Protein AF-A0A3S2URI1-F1 (afdb_monomer_lite)

Organism: NCBI:txid1908524

Structure (mmCIF, N/CA/C/O backbone):
data_AF-A0A3S2URI1-F1
#
_entry.id   AF-A0A3S2URI1-F1
#
loop_
_atom_site.group_PDB
_atom_site.id
_atom_site.type_symbol
_atom_site.label_atom_id
_atom_site.label_alt_id
_atom_site.label_comp_id
_atom_site.label_asym_id
_atom_site.label_entity_id
_atom_site.label_seq_id
_atom_site.pdbx_PDB_ins_code
_atom_site.Cartn_x
_atom_site.Cartn_y
_atom_site.Cartn_z
_atom_site.occupancy
_atom_site.B_iso_or_equiv
_atom_site.auth_seq_id
_atom_site.auth_comp_id
_atom_site.auth_asym_id
_atom_site.auth_atom_id
_atom_site.pdbx_PDB_model_num
ATOM 1 N N . MET A 1 1 ? 4.191 -12.132 -17.800 1.00 67.75 1 MET A N 1
ATOM 2 C CA . MET A 1 1 ? 3.540 -12.769 -16.642 1.00 67.75 1 MET A CA 1
ATOM 3 C C . MET A 1 1 ? 3.783 -11.875 -15.443 1.00 67.75 1 MET A C 1
ATOM 5 O O . MET A 1 1 ? 4.920 -11.447 -15.261 1.00 67.75 1 MET A O 1
ATOM 9 N N . MET A 1 2 ? 2.726 -11.531 -14.708 1.00 84.38 2 MET A N 1
ATOM 10 C CA . MET A 1 2 ? 2.843 -10.791 -13.452 1.00 84.38 2 MET A CA 1
ATOM 11 C C . MET A 1 2 ? 3.553 -11.659 -12.411 1.00 84.38 2 MET A C 1
ATOM 13 O O . MET A 1 2 ? 3.309 -12.862 -12.339 1.00 84.38 2 MET A O 1
ATOM 17 N N . GLN A 1 3 ? 4.441 -11.057 -11.630 1.00 86.31 3 GLN A N 1
ATOM 18 C CA . GLN A 1 3 ? 5.181 -11.720 -10.565 1.00 86.31 3 GLN A CA 1
ATOM 19 C C . GLN A 1 3 ? 4.725 -11.231 -9.193 1.00 86.31 3 GLN A C 1
ATOM 21 O O . GLN A 1 3 ? 4.246 -10.104 -9.039 1.00 86.31 3 GLN A O 1
ATOM 26 N N . ARG A 1 4 ? 4.958 -12.082 -8.194 1.00 87.25 4 ARG A N 1
ATOM 27 C CA . ARG A 1 4 ? 4.953 -11.708 -6.783 1.00 87.25 4 ARG A CA 1
ATOM 28 C C . ARG A 1 4 ? 6.133 -12.339 -6.070 1.00 87.25 4 ARG A C 1
ATOM 30 O O . ARG A 1 4 ? 6.448 -13.501 -6.315 1.00 87.25 4 ARG A O 1
ATOM 37 N N . GLU A 1 5 ? 6.718 -11.598 -5.147 1.00 89.94 5 GLU A N 1
ATOM 38 C CA . GLU A 1 5 ? 7.773 -12.083 -4.267 1.00 89.94 5 GLU A CA 1
ATOM 39 C C . GLU A 1 5 ? 7.554 -11.513 -2.862 1.00 89.94 5 GLU A C 1
ATOM 41 O O . GLU A 1 5 ? 7.503 -10.296 -2.674 1.00 89.94 5 GLU A O 1
ATOM 46 N N . TRP A 1 6 ? 7.406 -12.388 -1.864 1.00 86.69 6 TRP A N 1
ATOM 47 C CA . TRP A 1 6 ? 7.379 -11.975 -0.460 1.00 86.69 6 TRP A CA 1
ATOM 48 C C . TRP A 1 6 ? 8.803 -11.714 0.005 1.00 86.69 6 TRP A C 1
ATOM 50 O O . TRP A 1 6 ? 9.572 -12.643 0.229 1.00 86.69 6 TRP A O 1
ATOM 60 N N . VAL A 1 7 ? 9.140 -10.438 0.156 1.00 80.50 7 VAL A N 1
ATOM 61 C CA . VAL A 1 7 ? 10.493 -9.997 0.514 1.00 80.50 7 VAL A CA 1
ATOM 62 C C . VAL A 1 7 ? 10.712 -10.125 2.022 1.00 80.50 7 VAL A C 1
ATOM 64 O O . VAL A 1 7 ? 11.817 -10.406 2.476 1.00 80.50 7 VAL A O 1
ATOM 67 N N . LYS A 1 8 ? 9.649 -9.952 2.820 1.00 82.38 8 LYS A N 1
ATOM 68 C CA . LYS A 1 8 ? 9.679 -10.172 4.271 1.00 82.38 8 LYS A CA 1
ATOM 69 C C . LYS A 1 8 ? 8.311 -10.563 4.810 1.00 82.38 8 LYS A C 1
ATOM 71 O O . LYS A 1 8 ? 7.325 -9.912 4.475 1.00 82.38 8 LYS A O 1
ATOM 76 N N . LEU A 1 9 ? 8.295 -11.536 5.728 1.00 75.25 9 LEU A N 1
ATOM 77 C CA . LEU A 1 9 ? 7.134 -11.955 6.519 1.00 75.25 9 LEU A CA 1
ATOM 78 C C . LEU A 1 9 ? 7.459 -11.873 8.020 1.00 75.25 9 LEU A C 1
ATOM 80 O O . LEU A 1 9 ? 8.304 -12.619 8.516 1.00 75.25 9 LEU A O 1
ATOM 84 N N . ASN A 1 10 ? 6.800 -10.985 8.768 1.00 73.94 10 ASN A N 1
ATOM 85 C CA . ASN A 1 10 ? 6.907 -10.963 10.229 1.00 73.94 10 ASN A CA 1
ATOM 86 C C . ASN A 1 10 ? 5.768 -11.778 10.857 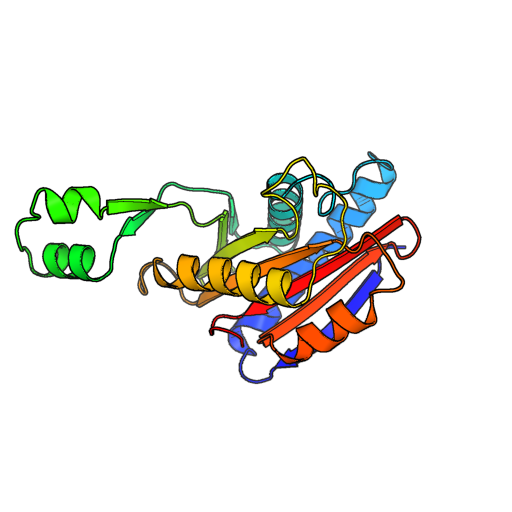1.00 73.94 10 ASN A C 1
ATOM 88 O O . ASN A 1 10 ? 4.604 -11.401 10.748 1.00 73.94 10 ASN A O 1
ATOM 92 N N . LYS A 1 11 ? 6.101 -12.851 11.588 1.00 62.50 11 LYS A N 1
ATOM 93 C CA . LYS A 1 11 ? 5.118 -13.724 12.264 1.00 62.50 11 LYS A CA 1
ATOM 94 C C . LYS A 1 11 ? 4.243 -12.985 13.290 1.00 62.50 11 LYS A C 1
ATOM 96 O O . LYS A 1 11 ? 3.126 -13.419 13.562 1.00 62.50 11 LYS A O 1
ATOM 101 N N . ASN A 1 12 ? 4.697 -11.842 13.806 1.00 67.62 12 ASN A N 1
ATOM 102 C CA . ASN A 1 12 ? 3.912 -10.987 14.704 1.00 67.62 12 ASN A CA 1
ATOM 103 C C . ASN A 1 12 ? 2.880 -10.114 13.962 1.00 67.62 12 ASN A C 1
ATOM 105 O O . ASN A 1 12 ? 2.084 -9.432 14.599 1.00 67.62 12 ASN A O 1
ATOM 109 N N . PHE A 1 13 ? 2.871 -10.147 12.626 1.00 80.50 13 PHE A N 1
ATOM 110 C CA . PHE A 1 13 ? 1.860 -9.535 11.756 1.00 80.50 13 PHE A CA 1
ATOM 111 C C . PHE A 1 13 ? 0.822 -10.564 11.255 1.00 80.50 13 PHE A C 1
ATOM 113 O O . PHE A 1 13 ? 0.030 -10.281 10.356 1.00 80.50 13 PHE A O 1
ATOM 120 N N . SER A 1 14 ? 0.816 -11.765 11.848 1.00 77.00 14 SER A N 1
ATOM 121 C CA . SER A 1 14 ? 0.088 -12.958 11.385 1.00 77.00 14 SER A CA 1
ATOM 122 C C . SER A 1 14 ? -1.428 -12.815 11.300 1.00 77.00 14 SER A C 1
ATOM 124 O O . SER A 1 14 ? -2.053 -13.514 10.512 1.00 77.00 14 SER A O 1
ATOM 126 N N . VAL A 1 15 ? -2.041 -11.920 12.077 1.00 81.44 15 VAL A N 1
ATOM 127 C CA . VAL A 1 15 ? -3.500 -11.722 12.047 1.00 81.44 15 VAL A CA 1
ATOM 128 C C . VAL A 1 15 ? -3.938 -10.955 10.794 1.00 81.44 15 VAL A C 1
ATOM 130 O O . VAL A 1 15 ? -5.006 -11.230 10.247 1.00 81.44 15 VAL A O 1
ATOM 133 N N . VAL A 1 16 ? -3.102 -10.024 10.324 1.00 85.00 16 VAL A N 1
ATOM 134 C CA . VAL A 1 16 ? -3.387 -9.144 9.177 1.00 85.00 16 VAL A CA 1
ATOM 135 C C . VAL A 1 16 ? -2.798 -9.696 7.881 1.00 85.00 16 VAL A C 1
ATOM 137 O O . VAL A 1 16 ? -3.369 -9.509 6.808 1.00 85.00 16 VAL A O 1
ATOM 140 N N . GLN A 1 17 ? -1.674 -10.408 7.972 1.00 88.38 17 GLN A N 1
ATOM 141 C CA . GLN A 1 17 ? -0.961 -10.953 6.821 1.00 88.38 17 GLN A CA 1
ATOM 142 C C . GLN A 1 17 ? -1.865 -11.754 5.855 1.00 88.38 17 GLN A C 1
ATOM 144 O O . GLN A 1 17 ? -1.809 -11.453 4.664 1.00 88.38 17 GLN A O 1
ATOM 149 N N . PRO A 1 18 ? -2.757 -12.669 6.296 1.00 89.25 18 PRO A N 1
ATOM 150 C CA . PRO A 1 18 ? -3.643 -13.395 5.384 1.00 89.25 18 PRO A CA 1
ATOM 151 C C . PRO A 1 18 ? -4.591 -12.484 4.595 1.00 89.25 18 PRO A C 1
ATOM 153 O O . PRO A 1 18 ? -4.923 -12.779 3.448 1.00 89.25 18 PRO A O 1
ATOM 156 N N . ALA A 1 19 ? -5.037 -11.374 5.193 1.00 89.56 19 ALA A N 1
ATOM 157 C CA . ALA A 1 19 ? -5.901 -10.421 4.508 1.00 89.56 19 ALA A CA 1
ATOM 158 C C . ALA A 1 19 ? -5.132 -9.668 3.413 1.00 89.56 19 ALA A C 1
ATOM 160 O O . ALA A 1 19 ? -5.604 -9.571 2.280 1.00 89.56 19 ALA A O 1
ATOM 161 N N . ILE A 1 20 ? -3.908 -9.223 3.722 1.00 91.88 20 ILE A N 1
ATOM 162 C CA . ILE A 1 20 ? -3.021 -8.580 2.744 1.00 91.88 20 ILE A CA 1
ATOM 163 C C . ILE A 1 20 ? -2.650 -9.558 1.624 1.00 91.88 20 ILE A C 1
ATOM 165 O O . ILE A 1 20 ? -2.701 -9.188 0.456 1.00 91.88 20 ILE A O 1
ATOM 169 N N . GLU A 1 21 ? -2.333 -10.813 1.945 1.00 92.06 21 GLU A N 1
ATOM 170 C CA . GLU A 1 21 ? -2.028 -11.857 0.959 1.00 92.06 21 GLU A CA 1
ATOM 171 C C . GLU A 1 21 ? -3.164 -12.057 -0.049 1.00 92.06 21 GLU A C 1
ATOM 173 O O . GLU A 1 21 ? -2.915 -12.090 -1.257 1.00 92.06 21 GLU A O 1
ATOM 178 N N . LYS A 1 22 ? -4.409 -12.151 0.434 1.00 92.62 22 LYS A N 1
ATOM 179 C CA . LYS A 1 22 ? -5.600 -12.280 -0.415 1.00 92.62 22 LYS A CA 1
ATOM 180 C C . LYS A 1 22 ? -5.816 -11.044 -1.289 1.00 92.62 22 LYS A C 1
ATOM 182 O O . LYS A 1 22 ? -6.026 -11.190 -2.491 1.00 92.62 22 LYS A O 1
ATOM 187 N N . MET A 1 23 ? -5.719 -9.843 -0.713 1.00 93.69 23 MET A N 1
ATOM 188 C CA . MET A 1 23 ? -5.827 -8.587 -1.464 1.00 93.69 23 MET A CA 1
ATOM 189 C C . MET A 1 23 ? -4.765 -8.504 -2.567 1.00 93.69 23 MET A C 1
ATOM 191 O O . MET A 1 23 ? -5.084 -8.187 -3.711 1.00 93.69 23 MET A O 1
ATOM 195 N N . VAL A 1 24 ? -3.507 -8.820 -2.249 1.00 93.94 24 VAL A N 1
ATOM 196 C CA . VAL A 1 24 ? -2.390 -8.796 -3.204 1.00 93.94 24 VAL A CA 1
ATOM 197 C C . VAL A 1 24 ? -2.599 -9.815 -4.323 1.00 93.94 24 VAL A C 1
ATOM 199 O O . VAL A 1 24 ? -2.351 -9.499 -5.482 1.00 93.94 24 VAL A O 1
ATOM 202 N N . LEU A 1 25 ? -3.096 -11.013 -4.008 1.00 93.56 25 LEU A N 1
ATOM 203 C CA . LEU A 1 25 ? -3.451 -12.015 -5.014 1.00 93.56 25 LEU A CA 1
ATOM 204 C C . LEU A 1 25 ? -4.507 -11.501 -5.994 1.00 93.56 25 LEU A C 1
ATOM 206 O O . LEU A 1 25 ? -4.264 -11.520 -7.198 1.00 93.56 25 LEU A O 1
ATOM 210 N N . GLY A 1 26 ? -5.621 -10.966 -5.488 1.00 94.62 26 GLY A N 1
ATOM 211 C CA . GLY A 1 26 ? -6.638 -10.362 -6.349 1.00 94.62 26 GLY A CA 1
ATOM 212 C C . GLY A 1 26 ? -6.086 -9.179 -7.152 1.00 94.62 26 GLY A C 1
ATOM 213 O O . GLY A 1 26 ? -6.418 -9.008 -8.319 1.00 94.62 26 GLY A O 1
ATOM 214 N N . THR A 1 27 ? -5.177 -8.394 -6.569 1.00 94.88 27 THR A N 1
ATOM 215 C CA . THR A 1 27 ? -4.517 -7.265 -7.249 1.00 94.88 27 THR A CA 1
ATOM 216 C C . THR A 1 27 ? -3.680 -7.735 -8.443 1.00 94.88 27 THR A C 1
ATOM 218 O O . THR A 1 27 ? -3.669 -7.078 -9.479 1.00 94.88 27 THR A O 1
ATOM 221 N N . LEU A 1 28 ? -2.996 -8.880 -8.340 1.00 93.00 28 LEU A N 1
ATOM 222 C CA . LEU A 1 28 ? -2.201 -9.441 -9.441 1.00 93.00 28 LEU A CA 1
ATOM 223 C C . LEU A 1 28 ? -3.066 -9.917 -10.610 1.00 93.00 28 LEU A C 1
ATOM 225 O O . LEU A 1 28 ? -2.650 -9.768 -11.760 1.00 93.00 28 LEU A O 1
ATOM 229 N N . GLU A 1 29 ? -4.247 -10.468 -10.325 1.00 92.75 29 GLU A N 1
ATOM 230 C CA . GLU A 1 29 ? -5.237 -10.820 -11.351 1.00 92.75 29 GLU A CA 1
ATOM 231 C C . GLU A 1 29 ? -5.693 -9.559 -12.092 1.00 92.75 29 GLU A C 1
ATOM 233 O O . GLU A 1 29 ? -5.551 -9.483 -13.311 1.00 92.75 29 GLU A O 1
ATOM 238 N N . ILE A 1 30 ? -6.088 -8.514 -11.351 1.00 93.44 30 ILE A N 1
ATOM 239 C CA . ILE A 1 30 ? -6.470 -7.217 -11.931 1.00 93.44 30 ILE A CA 1
ATOM 240 C C . ILE A 1 30 ? -5.333 -6.617 -12.765 1.00 93.44 30 ILE A C 1
ATOM 242 O O . ILE A 1 30 ? -5.561 -6.161 -13.880 1.00 93.44 30 ILE A O 1
ATOM 246 N N . CYS A 1 31 ? -4.091 -6.632 -12.277 1.00 91.44 31 CYS A N 1
ATOM 247 C CA . CYS A 1 31 ? -2.950 -6.152 -13.058 1.00 91.44 31 CYS A CA 1
ATOM 248 C C . CYS A 1 31 ? -2.705 -6.976 -14.330 1.00 91.44 31 CYS A C 1
ATOM 250 O O . CYS A 1 31 ? -2.256 -6.419 -15.328 1.00 91.44 31 CYS A O 1
ATOM 252 N N . SER A 1 32 ? -2.970 -8.285 -14.300 1.00 89.81 32 SER A N 1
ATOM 253 C CA . SER A 1 32 ? -2.821 -9.141 -15.481 1.00 89.81 32 SER A CA 1
ATOM 254 C C . SER A 1 32 ? -3.865 -8.785 -16.539 1.00 89.81 32 SER A C 1
ATOM 256 O O . SER A 1 32 ? -3.504 -8.597 -17.694 1.00 89.81 32 SER A O 1
ATOM 258 N N . GLU A 1 33 ? -5.118 -8.583 -16.130 1.00 91.44 33 GLU A N 1
ATOM 259 C CA . GLU A 1 33 ? -6.204 -8.129 -17.009 1.00 91.44 33 GLU A CA 1
ATOM 260 C C . GLU A 1 33 ? -5.933 -6.728 -17.575 1.00 91.44 33 GLU A C 1
ATOM 262 O O . GLU A 1 33 ? -6.060 -6.498 -18.777 1.00 91.44 33 GLU A O 1
ATOM 267 N N . LEU A 1 34 ? -5.483 -5.792 -16.731 1.00 89.50 34 LEU A N 1
ATOM 268 C CA . LEU A 1 34 ? -5.110 -4.442 -17.160 1.00 89.50 34 LEU A CA 1
ATOM 269 C C . LEU A 1 34 ? -3.967 -4.451 -18.179 1.00 89.50 34 LEU A C 1
ATOM 271 O O . LEU A 1 34 ? -3.981 -3.642 -19.100 1.00 89.50 34 LEU A O 1
ATOM 275 N N . ALA A 1 35 ? -3.002 -5.366 -18.055 1.00 87.38 35 ALA A N 1
ATOM 276 C CA . ALA A 1 35 ? -1.913 -5.484 -19.022 1.00 87.38 35 ALA A CA 1
ATOM 277 C C . ALA A 1 35 ? -2.396 -5.917 -20.420 1.00 87.38 35 ALA A C 1
ATOM 279 O O . ALA A 1 35 ? -1.723 -5.615 -21.405 1.00 87.38 35 ALA A O 1
ATOM 280 N N . GLU A 1 36 ? -3.542 -6.598 -20.516 1.00 87.81 36 GLU A N 1
ATOM 281 C CA . GLU A 1 36 ? -4.154 -6.998 -21.788 1.00 87.81 36 GLU A CA 1
ATOM 282 C C . GLU A 1 36 ? -4.972 -5.860 -22.411 1.00 87.81 36 GLU A C 1
ATOM 284 O O . GLU A 1 36 ? -4.855 -5.603 -23.609 1.00 87.81 36 GLU A O 1
ATOM 289 N N . VAL A 1 37 ? -5.774 -5.152 -21.606 1.00 91.12 37 VAL A N 1
ATOM 290 C CA . VAL A 1 37 ? -6.708 -4.125 -22.113 1.00 91.12 37 VAL A CA 1
ATOM 291 C C . VAL A 1 37 ? -6.117 -2.713 -22.167 1.00 91.12 37 VAL A C 1
ATOM 293 O O . VAL A 1 37 ? -6.582 -1.876 -22.937 1.00 91.12 37 VAL A O 1
ATOM 296 N N . ALA A 1 38 ? -5.095 -2.434 -21.358 1.00 88.81 38 ALA A N 1
ATOM 297 C CA . ALA A 1 38 ? -4.438 -1.136 -21.230 1.00 88.81 38 ALA A CA 1
ATOM 298 C C . ALA A 1 38 ? -2.912 -1.315 -21.054 1.00 88.81 38 ALA A C 1
ATOM 300 O O . ALA A 1 38 ? -2.356 -0.973 -20.009 1.00 88.81 38 ALA A O 1
ATOM 301 N N . PRO A 1 39 ? -2.190 -1.815 -22.075 1.00 84.12 39 PRO A N 1
ATOM 302 C CA . PRO A 1 39 ? -0.792 -2.256 -21.954 1.00 84.12 39 PRO A CA 1
ATOM 303 C C . PRO A 1 39 ? 0.208 -1.150 -21.573 1.00 84.12 39 PRO A C 1
ATOM 305 O O . PRO A 1 39 ? 1.330 -1.438 -21.155 1.00 84.12 39 PRO A O 1
ATOM 308 N N . THR A 1 40 ? -0.167 0.122 -21.727 1.00 86.56 40 THR A N 1
ATOM 309 C CA . THR A 1 40 ? 0.655 1.276 -21.335 1.00 86.56 40 THR A CA 1
ATOM 310 C C . THR A 1 40 ? 0.362 1.780 -19.925 1.00 86.56 40 THR A C 1
ATOM 312 O O . THR A 1 40 ? 1.142 2.578 -19.411 1.00 86.56 40 THR A O 1
ATOM 315 N N . PHE A 1 41 ? -0.742 1.352 -19.310 1.00 86.81 41 PHE A N 1
ATOM 316 C CA . PHE A 1 41 ? -1.150 1.791 -17.981 1.00 86.81 41 PHE A CA 1
ATOM 317 C C . PHE A 1 41 ? -0.302 1.111 -16.906 1.00 86.81 41 PHE A C 1
ATOM 319 O O . PHE A 1 41 ? -0.106 -0.106 -16.923 1.00 86.81 41 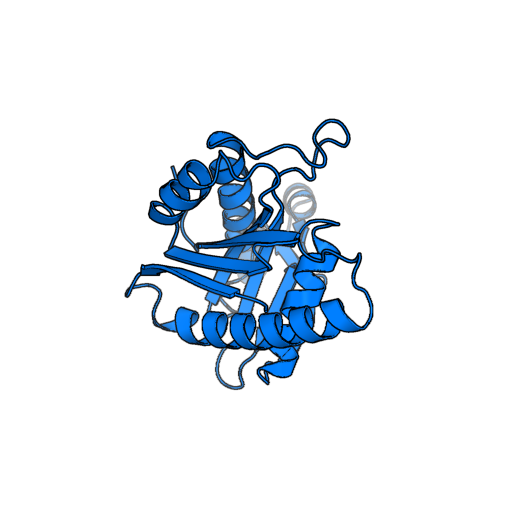PHE A O 1
ATOM 326 N N . ARG A 1 42 ? 0.217 1.897 -15.958 1.00 86.88 42 ARG A N 1
ATOM 327 C CA . ARG A 1 42 ? 1.085 1.400 -14.885 1.00 86.88 42 ARG A CA 1
ATOM 328 C C . ARG A 1 42 ? 0.515 1.880 -13.555 1.00 86.88 42 ARG A C 1
ATOM 330 O O . ARG A 1 42 ? 0.976 2.894 -13.029 1.00 86.88 42 ARG A O 1
ATOM 337 N N . PRO A 1 43 ? -0.452 1.154 -12.968 1.00 88.56 43 PRO A N 1
ATOM 338 C CA . PRO A 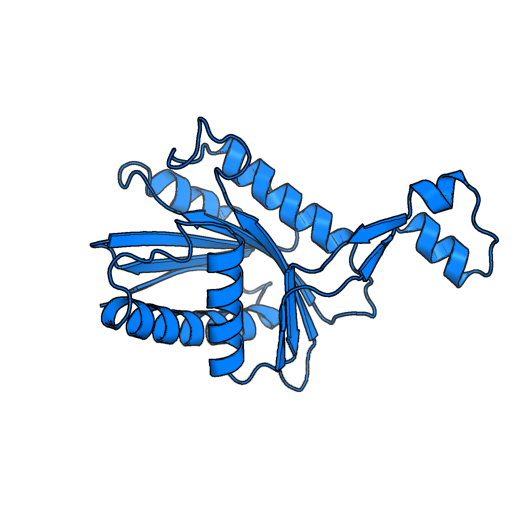1 43 ? -1.300 1.689 -11.904 1.00 88.56 43 PRO A CA 1
ATOM 339 C C . PRO A 1 43 ? -0.509 2.252 -10.723 1.00 88.56 43 PRO A C 1
ATOM 341 O O . PRO A 1 43 ? -0.815 3.326 -10.219 1.00 88.56 43 PRO A O 1
ATOM 344 N N . PHE A 1 44 ? 0.564 1.573 -10.321 1.00 90.69 44 PHE A N 1
ATOM 345 C CA . PHE A 1 44 ? 1.391 2.005 -9.196 1.00 90.69 44 PHE A CA 1
ATOM 346 C C . PHE A 1 44 ? 2.419 3.085 -9.563 1.00 90.69 44 PHE A C 1
ATOM 348 O O . PHE A 1 44 ? 2.843 3.841 -8.691 1.00 90.69 44 PHE A O 1
ATOM 355 N N . HIS A 1 45 ? 2.808 3.207 -10.835 1.00 87.62 45 HIS A N 1
ATOM 356 C CA . HIS A 1 45 ? 3.768 4.216 -11.302 1.00 87.62 45 HIS A CA 1
ATOM 357 C C . HIS A 1 45 ? 3.097 5.531 -11.678 1.00 87.62 45 HIS A C 1
ATOM 359 O O . HIS A 1 45 ? 3.710 6.575 -11.464 1.00 87.62 45 HIS A O 1
ATOM 365 N N . ASP A 1 46 ? 1.847 5.504 -12.136 1.00 85.62 46 ASP A N 1
ATOM 366 C CA . ASP A 1 46 ? 1.169 6.676 -12.693 1.00 85.62 46 ASP A CA 1
ATOM 367 C C . ASP A 1 46 ? 0.785 7.683 -11.594 1.00 85.62 46 ASP A C 1
ATOM 369 O O . ASP A 1 46 ? 1.323 8.786 -11.551 1.00 85.62 46 ASP A O 1
ATOM 373 N N . ASN A 1 47 ? -0.040 7.300 -10.613 1.00 83.88 47 ASN A N 1
ATOM 374 C CA . ASN A 1 47 ? -0.363 8.127 -9.433 1.00 83.88 47 ASN A CA 1
ATOM 375 C C . ASN A 1 47 ? -0.822 7.256 -8.248 1.00 83.88 47 ASN A C 1
ATOM 377 O O . ASN A 1 47 ? -1.061 6.063 -8.427 1.00 83.88 47 ASN A O 1
ATOM 381 N N . GLU A 1 48 ? -0.879 7.818 -7.038 1.00 86.31 48 GLU A N 1
ATOM 382 C CA . GLU A 1 48 ? -1.331 7.091 -5.843 1.00 86.31 48 GLU A CA 1
ATOM 383 C C . GLU A 1 48 ? -2.754 6.541 -6.006 1.00 86.31 48 GLU A C 1
ATOM 385 O O . GLU A 1 48 ? -2.963 5.346 -5.801 1.00 86.31 48 GLU A O 1
ATOM 390 N N . ASN A 1 49 ? -3.696 7.356 -6.493 1.00 86.50 49 ASN A N 1
ATOM 391 C CA . ASN A 1 49 ? -5.099 6.959 -6.662 1.00 86.50 49 ASN A CA 1
ATOM 392 C C . ASN A 1 49 ? -5.271 5.753 -7.593 1.00 86.50 49 ASN A C 1
ATOM 394 O O . ASN A 1 49 ? -6.095 4.880 -7.327 1.00 86.50 49 ASN A O 1
ATOM 398 N N . ALA A 1 50 ? -4.490 5.668 -8.670 1.00 89.38 50 ALA A N 1
ATOM 399 C CA . ALA A 1 50 ? -4.481 4.531 -9.584 1.00 89.38 50 ALA A CA 1
ATOM 400 C C . ALA A 1 50 ? -3.992 3.251 -8.884 1.00 89.38 50 ALA A C 1
ATOM 402 O O . ALA A 1 50 ? -4.594 2.183 -9.042 1.00 89.38 50 ALA A O 1
ATOM 403 N N . GLY A 1 51 ? -2.948 3.361 -8.058 1.00 91.06 51 GLY A N 1
ATOM 404 C CA . GLY A 1 51 ? -2.450 2.261 -7.235 1.00 91.06 51 GLY A CA 1
ATOM 405 C C . GLY A 1 51 ? -3.482 1.801 -6.204 1.00 91.06 51 GLY A C 1
ATOM 406 O O . GLY A 1 51 ? -3.795 0.612 -6.137 1.00 91.06 51 GLY A O 1
ATOM 407 N N . VAL A 1 52 ? -4.066 2.740 -5.455 1.00 91.88 52 VAL A N 1
ATOM 408 C CA . VAL A 1 52 ? -5.104 2.465 -4.448 1.00 91.88 52 VAL A CA 1
ATOM 409 C C . VAL A 1 52 ? -6.352 1.857 -5.090 1.00 91.88 52 VAL A C 1
ATOM 411 O O . VAL A 1 52 ? -6.862 0.857 -4.596 1.00 91.88 52 VAL A O 1
ATOM 414 N N . SER A 1 53 ? -6.802 2.372 -6.237 1.00 92.06 53 SER A N 1
ATOM 415 C CA . SER A 1 53 ? -7.956 1.827 -6.971 1.00 92.06 53 SER A CA 1
ATOM 416 C C . SER A 1 53 ? -7.710 0.399 -7.464 1.00 92.06 53 SER A C 1
ATOM 418 O O . SER A 1 53 ? -8.611 -0.438 -7.449 1.00 92.06 53 SER A O 1
ATOM 420 N N . THR A 1 54 ? -6.476 0.087 -7.863 1.00 93.25 54 THR A N 1
ATOM 421 C CA . THR A 1 54 ? -6.101 -1.271 -8.282 1.00 93.25 54 THR A CA 1
ATOM 422 C C . THR A 1 54 ? -6.086 -2.234 -7.092 1.00 93.25 54 THR A C 1
ATOM 424 O O . THR A 1 54 ? -6.570 -3.360 -7.205 1.00 93.25 54 THR A O 1
ATOM 427 N N . LEU A 1 55 ? -5.603 -1.782 -5.930 1.00 94.06 55 LEU A N 1
ATOM 428 C CA . LEU A 1 55 ? -5.663 -2.543 -4.677 1.00 94.06 55 LEU A CA 1
ATOM 429 C C . LEU A 1 55 ? -7.106 -2.746 -4.195 1.00 94.06 55 LEU A C 1
ATOM 431 O O . LEU A 1 55 ? -7.454 -3.849 -3.779 1.00 94.06 55 LEU A O 1
ATOM 435 N N . LEU A 1 56 ? -7.959 -1.723 -4.308 1.00 94.31 56 LEU A N 1
ATOM 436 C CA . LEU A 1 56 ? -9.396 -1.798 -4.029 1.00 94.31 56 LEU A CA 1
ATOM 437 C C . LEU A 1 56 ? -10.067 -2.877 -4.890 1.00 94.31 56 LEU A C 1
ATOM 439 O O . LEU A 1 56 ? -10.766 -3.742 -4.363 1.00 94.31 56 LEU A O 1
ATOM 443 N N . ALA A 1 57 ? -9.828 -2.858 -6.205 1.00 94.62 57 ALA A N 1
ATOM 444 C CA . ALA A 1 57 ? -10.362 -3.860 -7.125 1.00 94.62 57 ALA A CA 1
ATOM 445 C C . ALA A 1 57 ? -9.857 -5.272 -6.781 1.00 94.62 57 ALA A C 1
ATOM 447 O O . ALA A 1 57 ? -10.636 -6.228 -6.766 1.00 94.62 57 ALA A O 1
ATOM 448 N N . GLY A 1 58 ? -8.574 -5.398 -6.430 1.00 94.69 58 GLY A N 1
ATOM 449 C CA . GLY A 1 58 ? -7.989 -6.650 -5.959 1.00 94.69 58 GLY A CA 1
ATOM 450 C C . GLY A 1 58 ? -8.618 -7.162 -4.661 1.00 94.69 58 GLY A C 1
ATOM 451 O O . GLY A 1 58 ? -8.923 -8.350 -4.546 1.00 94.69 58 GLY A O 1
ATOM 452 N N . ALA A 1 59 ? -8.890 -6.276 -3.702 1.00 94.38 59 ALA A N 1
ATOM 453 C CA . ALA A 1 59 ? -9.600 -6.617 -2.474 1.00 94.38 59 ALA A CA 1
ATOM 454 C C . ALA A 1 59 ? -11.036 -7.090 -2.764 1.00 94.38 59 ALA A C 1
ATOM 456 O O . ALA A 1 59 ? -11.462 -8.126 -2.254 1.00 94.38 59 ALA A O 1
ATOM 457 N N . ALA A 1 60 ? -11.768 -6.395 -3.638 1.00 94.31 60 ALA A N 1
ATOM 458 C CA . ALA A 1 60 ? -13.115 -6.800 -4.039 1.00 94.31 60 ALA A CA 1
ATOM 459 C C . ALA A 1 60 ? -13.126 -8.179 -4.731 1.00 94.31 60 ALA A C 1
ATOM 461 O O . ALA A 1 60 ? -13.959 -9.034 -4.412 1.00 94.31 60 ALA A O 1
ATOM 462 N N . ARG A 1 61 ? -12.155 -8.451 -5.619 1.00 94.75 61 ARG A N 1
ATOM 463 C CA . ARG A 1 61 ? -11.946 -9.777 -6.236 1.00 94.75 61 ARG A CA 1
ATOM 464 C C . ARG A 1 61 ? -11.724 -10.854 -5.170 1.00 94.75 61 ARG A C 1
ATOM 466 O O . ARG A 1 61 ? -12.316 -11.930 -5.247 1.00 94.75 61 ARG A O 1
ATOM 473 N N . ALA A 1 62 ? -10.967 -10.520 -4.129 1.00 93.31 62 ALA A N 1
ATOM 474 C CA . ALA A 1 62 ? -10.717 -11.363 -2.965 1.00 93.31 62 ALA A CA 1
ATOM 475 C C . ALA A 1 62 ? -11.882 -11.427 -1.950 1.00 93.31 62 ALA A C 1
ATOM 477 O O . ALA A 1 62 ? -11.695 -11.938 -0.844 1.00 93.31 62 ALA A O 1
ATOM 478 N N . LYS A 1 63 ? -13.084 -10.964 -2.331 1.00 93.25 63 LYS A N 1
ATOM 479 C CA . LYS A 1 63 ? -14.331 -11.008 -1.545 1.00 93.25 63 LYS A CA 1
ATOM 480 C C . LYS A 1 63 ? -14.338 -10.138 -0.289 1.00 93.25 63 LYS A C 1
ATOM 482 O O . LYS A 1 63 ? -15.139 -10.377 0.610 1.00 93.25 63 LYS A O 1
ATOM 487 N N . PHE A 1 64 ? -13.500 -9.108 -0.243 1.00 93.31 64 PHE A N 1
ATOM 488 C CA . PHE A 1 64 ? -13.654 -8.057 0.755 1.00 93.31 64 PHE A CA 1
ATOM 489 C C . PHE A 1 64 ? -14.780 -7.110 0.340 1.00 93.31 64 PHE A C 1
ATOM 491 O O . PHE A 1 64 ? -14.878 -6.722 -0.826 1.00 93.31 64 PHE A O 1
ATOM 498 N N . SER A 1 65 ? -15.582 -6.674 1.308 1.00 91.50 65 SER A N 1
ATOM 499 C CA . SER A 1 65 ? -16.357 -5.444 1.162 1.00 91.50 65 SER A CA 1
ATOM 500 C C . SER A 1 65 ? -15.373 -4.289 1.268 1.00 91.50 65 SER A C 1
ATOM 502 O O . SER A 1 65 ? -14.839 -4.022 2.344 1.00 91.50 65 SER A O 1
ATOM 504 N N . ALA A 1 66 ? -15.069 -3.675 0.132 1.00 85.19 66 ALA A N 1
ATOM 505 C CA . ALA A 1 66 ? -13.990 -2.715 -0.002 1.00 85.19 66 ALA A CA 1
ATOM 506 C C . ALA A 1 66 ? -14.556 -1.356 -0.422 1.00 85.19 66 ALA A C 1
ATOM 508 O O . ALA A 1 66 ? -15.322 -1.275 -1.382 1.00 85.19 66 ALA A O 1
ATOM 509 N N . VAL A 1 67 ? -14.186 -0.297 0.293 1.00 81.06 67 VAL A N 1
ATOM 510 C CA . VAL A 1 67 ? -14.588 1.081 -0.010 1.00 81.06 67 VAL A CA 1
ATOM 511 C C . VAL A 1 67 ? -13.334 1.943 -0.033 1.00 81.06 67 VAL A C 1
ATOM 513 O O . VAL A 1 67 ? -12.534 1.899 0.902 1.00 81.06 67 VAL A O 1
ATOM 516 N N . SER A 1 68 ? -13.145 2.704 -1.109 1.00 74.19 68 SER A N 1
ATOM 517 C CA . SER A 1 68 ? -12.101 3.728 -1.179 1.00 74.19 68 SER A CA 1
ATOM 518 C C . SER A 1 68 ? -12.673 5.061 -0.727 1.00 74.19 68 SER A C 1
ATOM 520 O O . SER A 1 68 ? -13.823 5.352 -1.045 1.00 74.19 68 SER A O 1
ATOM 522 N N . GLU A 1 69 ? -11.858 5.816 0.012 1.00 64.69 69 GLU A N 1
ATOM 523 C CA . GLU A 1 69 ? -12.110 7.182 0.474 1.00 64.69 69 GLU A CA 1
ATOM 524 C C . GLU A 1 69 ? -13.523 7.458 1.012 1.00 64.69 69 GLU A C 1
ATOM 526 O O . GLU A 1 69 ? -14.480 7.705 0.279 1.00 64.69 69 GLU A O 1
ATOM 531 N N . TYR A 1 70 ? -13.633 7.594 2.329 1.00 58.19 70 TYR A N 1
ATOM 532 C CA . TYR A 1 70 ? -14.792 8.228 2.951 1.00 58.19 70 TYR A CA 1
ATOM 533 C C . TYR A 1 70 ? -14.324 9.297 3.941 1.00 58.19 70 TYR A C 1
ATOM 535 O O . TYR A 1 70 ? -13.257 9.151 4.544 1.00 58.19 70 TYR A O 1
ATOM 543 N N . PRO A 1 71 ? -15.061 10.413 4.086 1.00 54.75 71 PRO A N 1
ATOM 544 C CA . PRO A 1 71 ? -14.734 11.423 5.077 1.00 54.75 71 PRO A CA 1
ATOM 545 C C . PRO A 1 71 ? -14.854 10.816 6.475 1.00 54.75 71 PRO A C 1
ATOM 547 O O . PRO A 1 71 ? -15.945 10.478 6.926 1.00 54.75 71 PRO A O 1
ATOM 550 N N . ILE A 1 72 ? -13.722 10.704 7.158 1.00 53.59 72 ILE A N 1
ATOM 551 C CA . ILE A 1 72 ? -13.648 10.521 8.603 1.00 53.59 72 ILE A CA 1
ATOM 552 C C . ILE A 1 72 ? -13.234 11.880 9.168 1.00 53.59 72 ILE A C 1
ATOM 554 O O . ILE A 1 72 ? -12.519 12.658 8.538 1.00 53.59 72 ILE A O 1
ATOM 558 N N . ASP A 1 73 ? -13.662 12.222 10.369 1.00 56.84 73 ASP A N 1
ATOM 559 C CA . ASP A 1 73 ? -12.939 13.257 11.098 1.00 56.84 73 ASP A CA 1
ATOM 560 C C . ASP A 1 73 ? -11.697 12.569 11.695 1.00 56.84 73 ASP A C 1
ATOM 562 O O . ASP A 1 73 ? -11.816 11.893 12.715 1.00 56.84 73 ASP A O 1
ATOM 566 N N . LYS A 1 74 ? -10.512 12.695 11.075 1.00 55.41 74 LYS A N 1
ATOM 567 C CA . LYS A 1 74 ? -9.218 12.287 11.667 1.00 55.41 74 LYS A CA 1
ATOM 568 C C . LYS A 1 74 ? -8.892 13.261 12.810 1.00 55.41 74 LYS A C 1
ATOM 570 O O . LYS A 1 74 ? -8.161 14.236 12.658 1.00 55.41 74 LYS A O 1
ATOM 575 N N . ARG A 1 75 ? -9.514 13.071 13.969 1.00 67.81 75 ARG A N 1
ATOM 576 C CA . ARG A 1 75 ? -9.419 14.009 15.101 1.00 67.81 75 ARG A CA 1
ATOM 577 C C . ARG A 1 75 ? -8.087 13.826 15.845 1.00 67.81 75 ARG A C 1
ATOM 579 O O . ARG A 1 75 ? -7.622 12.704 16.023 1.00 67.81 75 ARG A O 1
ATOM 586 N N . ALA A 1 76 ? -7.510 14.904 16.381 1.00 60.16 76 ALA A N 1
ATOM 587 C CA . ALA A 1 76 ? -6.498 14.765 17.430 1.00 60.16 76 ALA A CA 1
ATOM 588 C C . ALA A 1 76 ? -7.118 14.023 18.632 1.00 60.16 76 ALA A C 1
ATOM 590 O O . ALA A 1 76 ? -8.218 14.373 19.070 1.00 60.16 76 ALA A O 1
ATOM 591 N N . TRP A 1 77 ? -6.435 13.003 19.161 1.00 61.19 77 TRP A N 1
ATOM 592 C CA . TRP A 1 77 ? -6.935 12.139 20.245 1.00 61.19 77 TRP A CA 1
ATOM 593 C C . TRP A 1 77 ? -7.520 12.920 21.436 1.00 61.19 77 TRP A C 1
ATOM 595 O O . TRP A 1 77 ? -8.567 12.558 21.972 1.00 61.19 77 TRP A O 1
ATOM 605 N N . GLU A 1 78 ? -6.917 14.055 21.790 1.00 64.75 78 GLU A N 1
ATOM 606 C CA . GLU A 1 78 ? -7.403 14.950 22.849 1.00 64.75 78 GLU A CA 1
ATOM 607 C C . GLU A 1 78 ? -8.793 15.546 22.563 1.00 64.75 78 GLU A C 1
ATOM 609 O O . GLU A 1 78 ? -9.615 15.671 23.471 1.00 64.75 78 GLU A O 1
ATOM 614 N N . VAL A 1 79 ? -9.097 15.879 21.305 1.00 70.25 79 VAL A N 1
ATOM 615 C CA . VAL A 1 79 ? -10.403 16.417 20.882 1.00 70.25 79 VAL A CA 1
ATOM 616 C C . VAL A 1 79 ? -11.477 15.325 20.924 1.00 70.25 79 VAL A C 1
ATOM 618 O O . VAL A 1 79 ? -12.619 15.588 21.307 1.00 70.25 79 VAL A O 1
ATOM 621 N N . ILE A 1 80 ? -11.113 14.082 20.584 1.00 65.69 80 ILE A N 1
ATOM 622 C CA . ILE A 1 80 ? -11.993 12.906 20.707 1.00 65.69 80 ILE A CA 1
ATOM 623 C C . ILE A 1 80 ? -12.340 12.653 22.166 1.00 65.69 80 ILE A C 1
ATOM 625 O O . ILE A 1 80 ? -13.518 12.507 22.486 1.00 65.69 80 ILE A O 1
ATOM 629 N N . GLN A 1 81 ? -11.325 12.610 23.030 1.00 67.06 81 GLN A N 1
ATOM 630 C CA . GLN A 1 81 ? -11.497 12.354 24.457 1.00 67.06 81 GLN A CA 1
ATOM 631 C C . GLN A 1 81 ? -12.378 13.420 25.102 1.00 67.06 81 GLN A C 1
ATOM 633 O O . GLN A 1 81 ? -13.356 13.087 25.762 1.00 67.06 81 GLN A O 1
ATOM 638 N N . LYS A 1 82 ? -12.142 14.703 24.797 1.00 76.94 82 LYS A N 1
ATOM 639 C CA . LYS A 1 82 ? -13.026 15.791 25.238 1.00 76.94 82 LYS A CA 1
ATOM 640 C C . LYS A 1 82 ? -14.480 15.563 24.813 1.00 76.94 82 LYS A C 1
ATOM 642 O O . LYS A 1 82 ? -15.368 15.678 25.650 1.00 76.94 82 LYS A O 1
ATOM 647 N N . LYS A 1 83 ? -14.734 15.189 23.553 1.00 70.94 83 LYS A N 1
ATOM 648 C CA . LYS A 1 83 ? -16.092 14.868 23.075 1.00 70.94 83 LYS A CA 1
ATOM 649 C C . LYS A 1 83 ? -16.710 13.662 23.798 1.00 70.94 83 LYS A C 1
ATOM 651 O O . LYS A 1 83 ? -17.875 13.745 24.176 1.00 70.94 83 LYS A O 1
ATOM 656 N N . ARG A 1 84 ? -15.963 12.566 23.993 1.00 70.06 84 ARG A N 1
ATOM 657 C CA . ARG A 1 84 ? -16.435 11.362 24.713 1.00 70.06 84 ARG A CA 1
ATOM 658 C C . ARG A 1 84 ? -16.774 11.661 26.173 1.00 70.06 84 ARG A C 1
ATOM 660 O O . ARG A 1 84 ? -17.787 11.183 26.665 1.00 70.06 84 ARG A O 1
ATOM 667 N N . ASP A 1 85 ? -15.992 12.523 26.812 1.00 80.25 85 ASP A N 1
ATOM 668 C CA . ASP A 1 85 ? -16.222 12.989 28.182 1.00 80.25 85 ASP A CA 1
ATOM 669 C C . ASP A 1 85 ? -17.359 14.028 28.295 1.00 80.25 85 ASP A C 1
ATOM 671 O O . ASP A 1 85 ? -17.575 14.593 29.367 1.00 80.25 85 ASP A O 1
ATOM 675 N N . GLY A 1 86 ? -18.047 14.366 27.195 1.00 80.12 86 GLY A N 1
ATOM 676 C CA . GLY A 1 86 ? -19.080 15.408 27.175 1.00 80.12 86 GLY A CA 1
ATOM 677 C C . GLY A 1 86 ? -18.539 16.832 27.368 1.00 80.12 86 GLY A C 1
ATOM 678 O O . GLY A 1 86 ? -19.302 17.759 27.646 1.00 80.12 86 GLY A O 1
ATOM 679 N N . LYS A 1 87 ? -17.225 17.039 27.229 1.00 82.31 87 LYS A N 1
ATOM 680 C CA . LYS A 1 87 ? -16.587 18.351 27.370 1.00 82.31 87 LYS A CA 1
ATOM 681 C C . LYS A 1 87 ? -16.825 19.187 26.117 1.00 82.31 87 LYS A C 1
ATOM 683 O O . LYS A 1 87 ? -16.705 18.723 24.982 1.00 82.31 87 LYS A O 1
ATOM 688 N N . ARG A 1 88 ? -17.120 20.468 26.333 1.00 83.00 88 ARG A N 1
ATOM 689 C CA . ARG A 1 88 ? -17.293 21.446 25.257 1.00 83.00 88 ARG A CA 1
ATOM 690 C C . ARG A 1 88 ? -15.966 21.649 24.520 1.00 83.00 88 ARG A C 1
ATOM 692 O O . ARG A 1 88 ? -14.944 21.910 25.152 1.00 83.00 88 ARG A O 1
ATOM 699 N N . LEU A 1 89 ? -15.998 21.556 23.193 1.00 79.50 89 LEU A N 1
ATOM 700 C CA . LEU A 1 89 ? -14.838 21.857 22.358 1.00 79.50 89 LEU A CA 1
ATOM 701 C C . LEU A 1 89 ? -14.574 23.365 22.339 1.00 79.50 89 LEU A C 1
ATOM 703 O O . LEU A 1 89 ? -15.498 24.178 22.281 1.00 79.50 89 LEU A O 1
ATOM 707 N N . THR A 1 90 ? -13.302 23.739 22.408 1.00 82.56 90 THR A N 1
ATOM 708 C CA . THR A 1 90 ? -12.861 25.120 22.192 1.00 82.56 90 THR A CA 1
ATOM 709 C C . THR A 1 90 ? -12.678 25.395 20.697 1.00 82.56 90 THR A C 1
ATOM 711 O O . THR A 1 90 ? -12.466 24.475 19.914 1.00 82.56 90 THR A O 1
ATOM 714 N N . LYS A 1 91 ? -12.629 26.671 20.286 1.00 75.94 91 LYS A N 1
ATOM 715 C CA . LYS A 1 91 ? -12.242 27.047 18.907 1.00 75.94 91 LYS A CA 1
ATOM 716 C C . LYS A 1 91 ? -10.865 26.509 18.489 1.00 75.94 91 LYS A C 1
ATOM 718 O O . LYS A 1 91 ? -10.589 26.390 17.301 1.00 75.94 91 LYS A O 1
ATOM 723 N N . HIS A 1 92 ? -9.974 26.247 19.446 1.00 71.38 92 HIS A N 1
ATOM 724 C CA . HIS A 1 92 ? -8.681 25.622 19.179 1.00 71.38 92 HIS A CA 1
ATOM 725 C C . HIS A 1 92 ? -8.844 24.119 18.910 1.00 71.38 92 HIS A C 1
ATOM 727 O O . HIS A 1 92 ? -8.300 23.621 17.931 1.00 71.38 92 HIS A O 1
ATOM 733 N N . ASP A 1 93 ? -9.676 23.429 19.697 1.00 69.31 93 ASP A N 1
ATOM 734 C CA . ASP A 1 93 ? -10.048 22.029 19.452 1.00 69.31 93 ASP A CA 1
ATOM 735 C C . ASP A 1 93 ? -10.738 21.856 18.092 1.00 69.31 93 ASP A C 1
ATOM 737 O O . ASP A 1 93 ? -10.444 20.913 17.367 1.00 69.31 93 ASP A O 1
ATOM 741 N N . GLU A 1 94 ? -11.607 22.799 17.719 1.00 66.31 94 GLU A N 1
ATOM 742 C CA . GLU A 1 94 ? -12.286 22.817 16.420 1.00 66.31 94 GLU A CA 1
ATOM 743 C C . GLU A 1 94 ? -11.313 23.001 15.248 1.00 66.31 94 GLU A C 1
ATOM 745 O O . GLU A 1 94 ? -11.515 22.412 14.194 1.00 66.31 94 GLU A O 1
ATOM 750 N N . LYS A 1 95 ? -10.228 23.764 15.426 1.00 64.38 95 LYS A N 1
ATOM 751 C CA . LYS A 1 95 ? -9.152 23.889 14.423 1.00 64.38 95 LYS A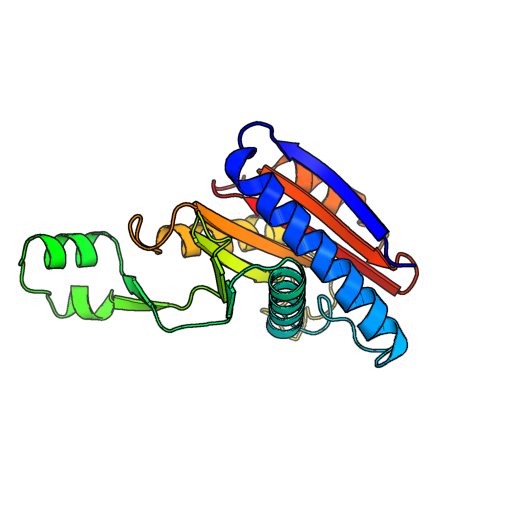 CA 1
ATOM 752 C C . LYS A 1 95 ? -8.258 22.650 14.349 1.00 64.38 95 LYS A C 1
ATOM 754 O O . LYS A 1 95 ? -7.643 22.414 13.316 1.00 64.38 95 LYS A O 1
ATOM 759 N N . ASN A 1 96 ? -8.197 21.877 15.432 1.00 59.34 96 ASN A N 1
ATOM 760 C CA . ASN A 1 96 ? -7.502 20.593 15.504 1.00 59.34 96 ASN A CA 1
ATOM 761 C C . ASN A 1 96 ? -8.389 19.418 15.039 1.00 59.34 96 ASN A C 1
ATOM 763 O O . ASN A 1 96 ? -7.949 18.265 15.062 1.00 59.34 96 ASN A O 1
ATOM 767 N N . LEU A 1 97 ? -9.633 19.684 14.614 1.00 59.38 97 LEU A N 1
ATOM 768 C CA . LEU A 1 97 ? -10.419 18.741 13.822 1.00 59.38 97 LEU A CA 1
ATOM 769 C C . LEU A 1 97 ? -9.830 18.713 12.414 1.00 59.38 97 LEU A C 1
ATOM 771 O O . LEU A 1 97 ? -10.008 19.645 11.632 1.00 59.38 97 LEU A O 1
ATOM 775 N N . VAL A 1 98 ? -9.126 17.636 12.090 1.00 56.66 98 VAL A N 1
ATOM 776 C CA . VAL A 1 98 ? -8.681 17.389 10.724 1.00 56.66 98 VAL A CA 1
ATOM 777 C C . VAL A 1 98 ? -9.719 16.469 10.100 1.00 56.66 98 VAL A C 1
ATOM 779 O O . VAL A 1 98 ? -9.924 15.355 10.570 1.00 56.66 98 VAL A O 1
ATOM 782 N N . GLN A 1 99 ? -10.411 16.918 9.054 1.00 52.84 99 GLN A N 1
ATOM 783 C CA . GLN A 1 99 ? -11.093 15.964 8.183 1.00 52.84 99 GLN A CA 1
ATOM 784 C C . GLN A 1 99 ? -10.016 15.078 7.575 1.00 52.84 99 GLN A C 1
ATOM 786 O O . GLN A 1 99 ? -9.058 15.581 6.990 1.00 52.84 99 GLN A O 1
ATOM 791 N N . GLY A 1 100 ? -10.139 13.771 7.710 1.00 52.72 100 GLY A N 1
ATOM 792 C CA . GLY A 1 100 ? -9.208 12.864 7.083 1.00 52.72 100 GLY A CA 1
ATOM 793 C C . GLY A 1 100 ? -9.904 11.634 6.556 1.00 52.72 100 GLY A C 1
ATOM 794 O O . GLY A 1 100 ? -10.875 11.146 7.103 1.00 52.72 100 GLY A O 1
ATOM 795 N N . ARG A 1 101 ? -9.416 11.137 5.437 1.00 60.91 101 ARG A N 1
ATOM 796 C CA . ARG A 1 101 ? -9.986 9.975 4.771 1.00 60.91 101 ARG A CA 1
ATOM 797 C C . ARG A 1 101 ? -9.046 8.817 5.030 1.00 60.91 101 ARG A C 1
ATOM 799 O O . ARG A 1 101 ? -7.840 9.017 4.933 1.00 60.91 101 ARG A O 1
ATOM 806 N N . ALA A 1 102 ? -9.561 7.663 5.438 1.00 68.38 102 ALA A N 1
ATOM 807 C CA . ALA A 1 102 ? -8.800 6.446 5.198 1.00 68.38 102 ALA A CA 1
ATOM 808 C C . ALA A 1 102 ? -8.826 6.224 3.684 1.00 68.38 102 ALA A C 1
ATOM 810 O O . ALA A 1 102 ? -9.898 6.287 3.074 1.00 68.38 102 ALA A O 1
ATOM 811 N N . ASP A 1 103 ? -7.664 6.004 3.085 1.00 79.25 103 ASP A N 1
ATOM 812 C CA . ASP A 1 103 ? -7.565 5.834 1.635 1.00 79.25 103 ASP A CA 1
ATOM 813 C C . ASP A 1 103 ? -8.328 4.576 1.178 1.00 79.25 103 ASP A C 1
ATOM 815 O O . ASP A 1 103 ? -8.976 4.565 0.124 1.00 79.25 103 ASP A O 1
ATOM 819 N N . LEU A 1 104 ? -8.317 3.530 2.016 1.00 87.12 104 LEU A N 1
ATOM 820 C CA . LEU A 1 104 ? -9.029 2.277 1.780 1.00 87.12 104 LEU A CA 1
ATOM 821 C C . LEU A 1 104 ? -9.508 1.632 3.082 1.00 87.12 104 LEU A C 1
ATOM 823 O O . LEU A 1 104 ? -8.747 1.480 4.040 1.00 87.12 104 LEU A O 1
ATOM 827 N N . TRP A 1 105 ? -10.744 1.143 3.065 1.00 87.31 105 TRP A N 1
ATOM 828 C CA . TRP A 1 105 ? -11.321 0.356 4.148 1.00 87.31 105 TRP A CA 1
ATOM 829 C C . TRP A 1 105 ? -11.844 -0.971 3.625 1.00 87.31 105 TRP A C 1
ATOM 831 O O . TRP A 1 105 ? -12.556 -1.019 2.619 1.00 87.31 105 TRP A O 1
ATOM 841 N N . LEU A 1 106 ? -11.459 -2.052 4.298 1.00 89.94 106 LEU A N 1
ATOM 842 C CA . LEU A 1 106 ? -11.774 -3.419 3.905 1.00 89.94 106 LEU A CA 1
ATOM 843 C C . LEU A 1 106 ? -12.472 -4.150 5.045 1.00 89.94 106 LEU A C 1
ATOM 845 O O . LEU A 1 106 ? -12.038 -4.079 6.193 1.00 89.94 106 LEU A O 1
ATOM 849 N N . HIS A 1 107 ? -13.487 -4.937 4.713 1.00 90.31 107 HIS A N 1
ATOM 850 C CA . HIS A 1 107 ? -14.119 -5.864 5.640 1.00 90.31 107 HIS A CA 1
ATOM 851 C C . HIS A 1 107 ? -14.168 -7.271 5.039 1.00 90.31 107 HIS A C 1
ATOM 853 O O . HIS A 1 107 ? -14.647 -7.445 3.920 1.00 90.31 107 HIS A O 1
ATOM 859 N N . ASP A 1 108 ? -13.686 -8.281 5.769 1.00 89.56 108 ASP A N 1
ATOM 860 C CA . ASP A 1 108 ? -13.629 -9.681 5.298 1.00 89.56 108 ASP A CA 1
ATOM 861 C C . ASP A 1 108 ? -14.815 -10.550 5.758 1.00 89.56 108 ASP A C 1
ATOM 863 O O . ASP A 1 108 ? -14.834 -11.760 5.544 1.00 89.56 108 ASP A O 1
ATOM 867 N N . GLY A 1 109 ? -15.800 -9.929 6.409 1.00 87.19 109 GLY A N 1
ATOM 868 C CA . GLY A 1 109 ? -16.948 -10.592 7.034 1.00 87.19 109 GLY A CA 1
ATOM 869 C C . GLY A 1 109 ? -16.787 -10.779 8.545 1.00 87.19 109 GLY A C 1
ATOM 870 O O . GLY A 1 109 ? -17.790 -10.879 9.244 1.00 87.19 109 GLY A O 1
ATOM 871 N N . LEU A 1 110 ? -15.553 -10.759 9.052 1.00 88.12 110 LEU A N 1
ATOM 872 C CA . LEU A 1 110 ? -15.232 -10.939 10.470 1.00 88.12 110 LEU A CA 1
ATOM 873 C C . LEU A 1 110 ? -14.478 -9.746 11.059 1.00 88.12 110 LEU A C 1
ATOM 875 O O . LEU A 1 110 ? -14.609 -9.456 12.245 1.00 88.12 110 LEU A O 1
ATOM 879 N N . ARG A 1 111 ? -13.642 -9.094 10.253 1.00 90.25 111 ARG A N 1
ATOM 880 C CA . ARG A 1 111 ? -12.717 -8.043 10.665 1.00 90.25 111 ARG A CA 1
ATOM 881 C C . ARG A 1 111 ? -12.789 -6.870 9.704 1.00 90.25 111 ARG A C 1
ATOM 883 O O . ARG A 1 111 ? -12.962 -7.031 8.498 1.00 90.25 111 ARG A O 1
ATOM 890 N N . ALA A 1 112 ? -12.566 -5.697 10.277 1.00 89.00 112 ALA A N 1
ATOM 891 C CA . ALA A 1 112 ? -12.423 -4.425 9.588 1.00 89.00 112 ALA A CA 1
ATOM 892 C C . ALA A 1 112 ? -10.950 -4.002 9.591 1.00 89.00 112 ALA A C 1
ATOM 894 O O . ALA A 1 112 ? -10.296 -4.025 10.640 1.00 89.00 112 ALA A O 1
ATOM 895 N N . PHE A 1 113 ? -10.450 -3.598 8.429 1.00 89.88 113 PHE A N 1
ATOM 896 C CA . PHE A 1 113 ? -9.083 -3.155 8.202 1.00 89.88 113 PHE A CA 1
ATOM 897 C C . PHE A 1 113 ? -9.102 -1.756 7.589 1.00 89.88 113 PHE A C 1
ATOM 899 O O . PHE A 1 113 ? -9.782 -1.533 6.589 1.00 89.88 113 PHE A O 1
ATOM 906 N N . SER A 1 114 ? -8.322 -0.838 8.151 1.00 88.75 114 SER A N 1
ATOM 907 C CA . SER A 1 114 ? -8.095 0.489 7.579 1.00 88.75 114 SER A CA 1
ATOM 908 C C . SER A 1 114 ? -6.675 0.580 7.035 1.00 88.75 114 SER A C 1
ATOM 910 O O . SER A 1 114 ? -5.716 0.244 7.736 1.00 88.75 114 SER A O 1
ATOM 912 N N . PHE A 1 115 ? -6.529 1.047 5.799 1.00 90.56 115 PHE A N 1
ATOM 913 C CA . PHE A 1 115 ? -5.233 1.279 5.176 1.00 90.56 115 PHE A CA 1
ATOM 914 C C . PHE A 1 115 ? -5.060 2.754 4.840 1.00 90.56 115 PHE A C 1
ATOM 916 O O . PHE A 1 115 ? -5.940 3.371 4.241 1.00 90.56 115 PHE A O 1
ATOM 923 N N . GLU A 1 116 ? -3.896 3.287 5.193 1.00 90.00 116 GLU A N 1
ATOM 924 C CA . GLU A 1 116 ? -3.419 4.563 4.670 1.00 90.00 116 GLU A CA 1
ATOM 925 C C . GLU A 1 116 ? -2.285 4.287 3.691 1.00 90.00 116 GLU A C 1
ATOM 927 O O . GLU A 1 116 ? -1.310 3.619 4.044 1.00 90.00 116 GLU A O 1
ATOM 932 N N . PHE A 1 117 ? -2.390 4.821 2.483 1.00 90.75 117 PHE A N 1
ATOM 933 C CA . PHE A 1 117 ? -1.371 4.708 1.461 1.00 90.75 117 PHE A CA 1
ATOM 934 C C . PHE A 1 117 ? -0.569 5.996 1.361 1.00 90.75 117 PHE A C 1
ATOM 936 O O . PHE A 1 117 ? -1.063 7.110 1.522 1.00 90.75 117 PHE A O 1
ATOM 943 N N . LYS A 1 118 ? 0.722 5.831 1.105 1.00 90.62 118 LYS A N 1
ATOM 944 C CA . LYS A 1 118 ? 1.572 6.904 0.610 1.00 90.62 118 LYS A CA 1
ATOM 945 C C . LYS A 1 118 ? 2.362 6.385 -0.574 1.00 90.62 118 LYS A C 1
ATOM 947 O O . LYS A 1 118 ? 2.862 5.261 -0.529 1.00 90.62 118 LYS A O 1
ATOM 952 N N . LYS A 1 119 ? 2.535 7.195 -1.610 1.00 90.06 119 LYS A N 1
ATOM 953 C CA . LYS A 1 119 ? 3.388 6.872 -2.752 1.00 90.06 119 LYS A CA 1
ATOM 954 C C . LYS A 1 119 ? 4.726 7.601 -2.670 1.00 90.06 119 LYS A C 1
ATOM 956 O O . LYS A 1 119 ? 4.812 8.802 -2.402 1.00 90.06 119 LYS A O 1
ATOM 961 N N . THR A 1 120 ? 5.820 6.887 -2.921 1.00 84.44 120 THR A N 1
ATOM 962 C CA . THR A 1 120 ? 7.130 7.536 -3.074 1.00 84.44 120 THR A CA 1
ATOM 963 C C . THR A 1 120 ? 7.141 8.409 -4.331 1.00 84.44 120 THR A C 1
ATOM 965 O O . THR A 1 120 ? 6.606 7.985 -5.347 1.00 84.44 120 THR A O 1
ATOM 968 N N . SER A 1 121 ? 7.806 9.571 -4.281 1.00 67.12 121 SER A N 1
ATOM 969 C CA . SER A 1 121 ? 8.029 10.508 -5.407 1.00 67.12 121 SER A CA 1
ATOM 970 C C . SER A 1 121 ? 6.844 11.373 -5.879 1.00 67.12 121 SER A C 1
ATOM 972 O O . SER A 1 121 ? 6.922 11.945 -6.962 1.00 67.12 121 SER A O 1
ATOM 974 N N . GLU A 1 122 ? 5.768 11.520 -5.101 1.00 54.56 122 GLU A N 1
ATOM 975 C CA . GLU A 1 122 ? 4.568 12.251 -5.561 1.00 54.56 122 GLU A CA 1
ATOM 976 C C . GLU A 1 122 ? 4.587 13.773 -5.300 1.00 54.56 122 GLU A C 1
ATOM 978 O O . GLU A 1 122 ? 3.932 14.535 -6.002 1.00 54.56 122 GLU A O 1
ATOM 983 N N . ARG A 1 123 ? 5.364 14.259 -4.320 1.00 50.16 123 ARG A N 1
ATOM 984 C CA . ARG A 1 123 ? 5.242 15.657 -3.846 1.00 50.16 123 ARG A CA 1
ATOM 985 C C . ARG A 1 123 ? 5.974 16.729 -4.650 1.00 50.16 123 ARG A C 1
ATOM 987 O O . ARG A 1 123 ? 5.738 17.909 -4.410 1.00 50.16 123 ARG A O 1
ATOM 994 N N . ASP A 1 124 ? 6.853 16.360 -5.568 1.00 50.91 124 ASP A N 1
ATOM 995 C CA . ASP A 1 124 ? 7.554 17.337 -6.396 1.00 50.91 124 ASP A CA 1
ATOM 996 C C . ASP A 1 124 ? 7.453 16.897 -7.848 1.00 50.91 124 ASP A C 1
ATOM 998 O O . ASP A 1 124 ? 8.006 15.868 -8.232 1.00 50.91 124 ASP A O 1
ATOM 1002 N N . TRP A 1 125 ? 6.747 17.684 -8.659 1.00 51.47 125 TRP A N 1
ATOM 1003 C CA . TRP A 1 125 ? 6.618 17.444 -10.095 1.00 51.47 125 TRP A CA 1
ATOM 1004 C C . TRP A 1 125 ? 7.989 17.372 -10.789 1.00 51.47 125 TRP A C 1
ATOM 1006 O O . TRP A 1 125 ? 8.129 16.698 -11.805 1.00 51.47 125 TRP A O 1
ATOM 1016 N N . ARG A 1 126 ? 9.032 17.986 -10.203 1.00 48.09 126 ARG A N 1
ATOM 1017 C CA . ARG A 1 126 ? 10.433 17.905 -10.662 1.00 48.09 126 ARG A CA 1
ATOM 1018 C C . ARG A 1 126 ? 11.124 16.585 -10.307 1.00 48.09 126 ARG A C 1
ATOM 1020 O O . ARG A 1 126 ? 12.239 16.328 -10.770 1.00 48.09 126 ARG A O 1
ATOM 1027 N N . ASN A 1 127 ? 10.498 15.769 -9.462 1.00 56.34 127 ASN A N 1
ATOM 1028 C CA . ASN A 1 127 ? 10.983 14.469 -9.001 1.00 56.34 127 ASN A CA 1
ATOM 1029 C C . ASN A 1 127 ? 10.034 13.315 -9.360 1.00 56.34 127 ASN A C 1
ATOM 1031 O O . ASN A 1 127 ? 10.288 12.183 -8.944 1.00 56.34 127 ASN A O 1
ATOM 1035 N N . LEU A 1 128 ? 8.992 13.571 -10.162 1.00 57.75 128 LEU A N 1
ATOM 1036 C CA . LEU A 1 128 ? 8.188 12.514 -10.770 1.00 57.75 128 LEU A CA 1
ATOM 1037 C C . LEU A 1 128 ? 9.105 11.586 -11.574 1.00 57.75 128 LEU A C 1
ATOM 1039 O O . LEU A 1 128 ? 9.894 12.037 -12.404 1.00 57.75 128 LEU A O 1
ATOM 1043 N N . GLY A 1 129 ? 9.032 10.288 -11.290 1.00 59.75 129 GLY A N 1
ATOM 1044 C CA . GLY A 1 129 ? 9.848 9.281 -11.968 1.00 59.75 129 GLY A CA 1
ATOM 1045 C C . GLY A 1 129 ? 11.292 9.159 -11.474 1.00 59.75 129 GLY A C 1
ATOM 1046 O O . GLY A 1 129 ? 12.081 8.464 -12.111 1.00 59.75 129 GLY A O 1
ATOM 1047 N N . LYS A 1 130 ? 11.668 9.801 -10.357 1.00 68.69 130 LYS A N 1
ATOM 1048 C CA . LYS A 1 130 ? 12.984 9.591 -9.734 1.00 68.69 130 LYS A CA 1
ATOM 1049 C C . LYS A 1 130 ? 12.936 8.488 -8.685 1.00 68.69 130 LYS A C 1
ATOM 1051 O O . LYS A 1 130 ? 11.985 8.369 -7.915 1.00 68.69 130 LYS A O 1
ATOM 1056 N N . THR A 1 131 ? 14.013 7.714 -8.624 1.00 71.62 131 THR A N 1
ATOM 1057 C CA . THR A 1 131 ? 14.213 6.682 -7.607 1.00 71.62 131 THR A CA 1
ATOM 1058 C C . THR A 1 131 ? 14.211 7.287 -6.208 1.00 71.62 131 THR A C 1
ATOM 1060 O O . THR A 1 131 ? 14.910 8.268 -5.950 1.00 71.62 131 THR A O 1
ATOM 1063 N N . ALA A 1 132 ? 13.445 6.681 -5.301 1.00 83.06 132 ALA A N 1
ATOM 1064 C CA . ALA A 1 132 ? 13.388 7.103 -3.910 1.00 83.06 132 ALA A CA 1
ATOM 1065 C C . ALA A 1 132 ? 14.758 6.953 -3.234 1.00 83.06 132 ALA A C 1
ATOM 1067 O O . ALA A 1 132 ? 15.492 5.994 -3.481 1.00 83.06 132 ALA A O 1
ATOM 1068 N N . THR A 1 133 ? 15.094 7.881 -2.340 1.00 88.56 133 THR A N 1
ATOM 1069 C CA . THR A 1 133 ? 16.219 7.694 -1.419 1.00 88.56 133 THR A CA 1
ATOM 1070 C C . THR A 1 133 ? 15.780 6.882 -0.199 1.00 88.56 133 THR A C 1
ATOM 1072 O O . THR A 1 133 ? 14.593 6.796 0.114 1.00 88.56 133 THR A O 1
ATOM 1075 N N . LYS A 1 134 ? 16.738 6.338 0.564 1.00 90.19 134 LYS A N 1
ATOM 1076 C CA . LYS A 1 134 ? 16.449 5.697 1.861 1.00 90.19 134 LYS A CA 1
ATOM 1077 C C . LYS A 1 134 ? 15.640 6.613 2.787 1.00 90.19 134 LYS A C 1
ATOM 1079 O O . LYS A 1 134 ? 14.703 6.158 3.436 1.00 90.19 134 LYS A O 1
ATOM 1084 N N . ASN A 1 135 ? 15.991 7.897 2.824 1.00 89.44 135 ASN A N 1
ATOM 1085 C CA . ASN A 1 135 ? 15.318 8.881 3.667 1.00 89.44 135 ASN A CA 1
ATOM 1086 C C . ASN A 1 135 ? 13.886 9.145 3.193 1.00 89.44 135 ASN A C 1
ATOM 1088 O O . ASN A 1 135 ? 13.003 9.328 4.025 1.00 89.44 135 ASN A O 1
ATOM 1092 N N . ASP A 1 136 ? 13.635 9.111 1.882 1.00 88.94 136 ASP A N 1
ATOM 1093 C CA . ASP A 1 136 ? 12.276 9.220 1.350 1.00 88.94 136 ASP A CA 1
ATOM 1094 C C . ASP A 1 136 ? 11.417 8.024 1.737 1.00 88.94 136 ASP A C 1
ATOM 1096 O O . ASP A 1 136 ? 10.287 8.221 2.176 1.00 88.94 136 ASP A O 1
ATOM 1100 N N . LEU A 1 137 ? 11.952 6.804 1.627 1.00 92.75 137 LEU A N 1
ATOM 1101 C CA . LEU A 1 137 ? 11.237 5.590 2.027 1.00 92.75 137 LEU A CA 1
ATOM 1102 C C . LEU A 1 137 ? 10.838 5.650 3.509 1.00 92.75 137 LEU A C 1
ATOM 1104 O O . LEU A 1 137 ? 9.665 5.479 3.840 1.00 92.75 137 LEU A O 1
ATOM 1108 N N . VAL A 1 138 ? 11.787 5.984 4.392 1.00 94.38 138 VAL A N 1
ATOM 1109 C CA . V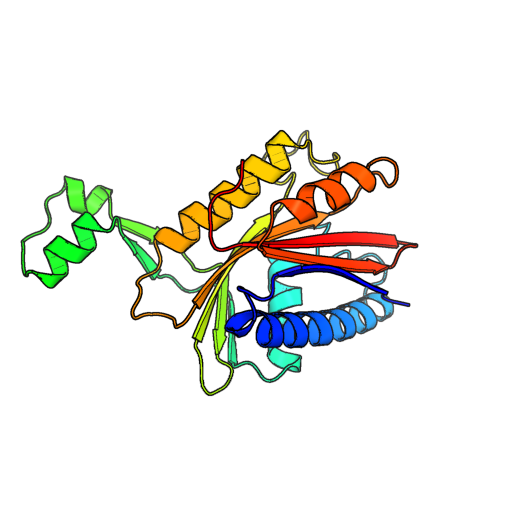AL A 1 138 ? 11.533 6.145 5.836 1.00 94.38 138 VAL A CA 1
ATOM 1110 C C . VAL A 1 138 ? 10.489 7.231 6.093 1.00 94.38 138 VAL A C 1
ATOM 1112 O O . VAL A 1 138 ? 9.503 6.998 6.791 1.00 94.38 138 VAL A O 1
ATOM 1115 N N . ARG A 1 139 ? 10.678 8.418 5.507 1.00 91.69 139 ARG A N 1
ATOM 1116 C CA . ARG A 1 139 ? 9.790 9.567 5.707 1.00 91.69 139 ARG A CA 1
ATOM 1117 C C . ARG A 1 139 ? 8.366 9.263 5.255 1.00 91.69 139 ARG A C 1
ATOM 1119 O O . ARG A 1 139 ? 7.435 9.527 6.005 1.00 91.69 139 ARG A O 1
ATOM 1126 N N . MET A 1 140 ? 8.186 8.731 4.047 1.00 92.19 140 MET A N 1
ATOM 1127 C CA . MET A 1 140 ? 6.855 8.466 3.496 1.00 92.19 140 MET A CA 1
ATOM 1128 C C . MET A 1 140 ? 6.142 7.339 4.245 1.00 92.19 140 MET A C 1
ATOM 1130 O O . MET A 1 140 ? 4.947 7.455 4.501 1.00 92.19 140 MET A O 1
ATOM 1134 N N . MET A 1 141 ? 6.864 6.299 4.667 1.00 94.19 141 MET A N 1
ATOM 1135 C CA . MET A 1 141 ? 6.272 5.252 5.497 1.00 94.19 141 MET A CA 1
ATOM 1136 C C . MET A 1 141 ? 5.829 5.795 6.860 1.00 94.19 141 MET A C 1
ATOM 1138 O O . MET A 1 141 ? 4.716 5.522 7.293 1.00 94.19 141 MET A O 1
ATOM 1142 N N . ASN A 1 142 ? 6.657 6.611 7.519 1.00 91.94 142 ASN A N 1
ATOM 1143 C CA . ASN A 1 142 ? 6.283 7.230 8.793 1.00 91.94 142 ASN A CA 1
ATOM 1144 C C . ASN A 1 142 ? 5.109 8.210 8.653 1.00 91.94 142 ASN A C 1
ATOM 1146 O O . ASN A 1 142 ? 4.343 8.351 9.599 1.00 91.94 142 ASN A O 1
ATOM 1150 N N . LEU A 1 143 ? 4.924 8.846 7.489 1.00 88.00 143 LEU A N 1
ATOM 1151 C CA . LEU A 1 143 ? 3.712 9.623 7.207 1.00 88.00 143 LEU A CA 1
ATOM 1152 C C . LEU A 1 143 ? 2.471 8.724 7.150 1.00 88.00 143 LEU A C 1
ATOM 1154 O O . LEU A 1 143 ? 1.504 9.015 7.845 1.00 88.00 143 LEU A O 1
ATOM 1158 N N . ALA A 1 144 ? 2.520 7.614 6.404 1.00 90.25 144 ALA A N 1
ATOM 1159 C CA . ALA A 1 144 ? 1.413 6.652 6.362 1.00 90.25 144 ALA A CA 1
ATOM 1160 C C . ALA A 1 144 ? 1.083 6.109 7.766 1.00 90.25 144 ALA A C 1
ATOM 1162 O O . ALA A 1 144 ? -0.079 5.955 8.128 1.00 90.25 144 ALA A O 1
ATOM 1163 N N . ILE A 1 145 ? 2.111 5.863 8.584 1.00 89.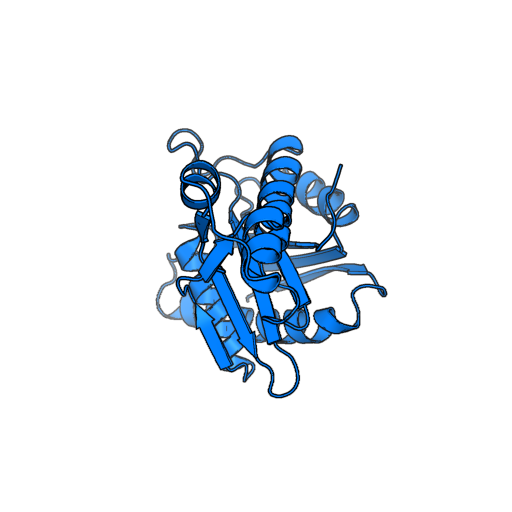75 145 ILE A N 1
ATOM 1164 C CA . ILE A 1 145 ? 1.949 5.385 9.961 1.00 89.75 145 ILE A CA 1
ATOM 1165 C C . ILE A 1 145 ? 1.337 6.465 10.864 1.00 89.75 145 ILE A C 1
ATOM 1167 O O . ILE A 1 145 ? 0.397 6.192 11.601 1.00 89.75 145 ILE A O 1
ATOM 1171 N N . GLY A 1 146 ? 1.825 7.703 10.795 1.00 84.12 146 GLY A N 1
ATOM 1172 C CA . GLY A 1 146 ? 1.258 8.802 11.579 1.00 84.12 146 GLY A CA 1
ATOM 1173 C C . GLY A 1 146 ? -0.202 9.094 11.219 1.00 84.12 146 GLY A C 1
ATOM 1174 O O . GLY A 1 146 ? -0.981 9.512 12.072 1.00 84.12 146 GLY A O 1
ATOM 1175 N N . ASP A 1 147 ? -0.598 8.846 9.970 1.00 81.81 147 ASP A N 1
ATOM 1176 C CA . ASP A 1 147 ? -1.981 9.006 9.527 1.00 81.81 147 ASP A CA 1
ATOM 1177 C C . ASP A 1 147 ? -2.901 7.876 10.020 1.00 81.81 147 ASP A C 1
ATOM 1179 O O . ASP A 1 147 ? -4.059 8.159 10.337 1.00 81.81 147 ASP A O 1
ATOM 1183 N N . ILE A 1 148 ? -2.408 6.639 10.186 1.00 83.50 148 ILE A N 1
ATOM 1184 C CA . ILE A 1 148 ? -3.215 5.576 10.809 1.00 83.50 148 ILE A CA 1
ATOM 1185 C C . ILE A 1 148 ? -3.422 5.758 12.316 1.00 83.50 148 ILE A C 1
ATOM 1187 O O . ILE A 1 148 ? -4.437 5.309 12.841 1.00 83.50 148 ILE A O 1
ATOM 1191 N N . GLU A 1 149 ? -2.503 6.427 13.021 1.00 74.69 149 GLU A N 1
ATOM 1192 C CA . GLU A 1 149 ? -2.647 6.733 14.457 1.00 74.69 149 GLU A CA 1
ATOM 1193 C C . GLU A 1 149 ? -3.823 7.685 14.740 1.00 74.69 149 GLU A C 1
ATOM 1195 O O . GLU A 1 149 ? -4.248 7.837 15.884 1.00 74.69 149 GLU A O 1
ATOM 1200 N N . ARG A 1 150 ? -4.360 8.326 13.695 1.00 73.00 150 ARG A N 1
ATOM 1201 C CA . ARG A 1 150 ? -5.497 9.252 13.772 1.00 73.00 150 ARG A CA 1
ATOM 1202 C C . ARG A 1 150 ? -6.851 8.576 13.575 1.00 73.00 150 ARG A C 1
ATOM 1204 O O . ARG A 1 150 ? -7.872 9.244 13.732 1.00 73.00 150 ARG A O 1
ATOM 1211 N N . VAL A 1 151 ? -6.871 7.302 13.191 1.00 69.81 151 VAL A N 1
ATOM 1212 C CA . VAL A 1 151 ? -8.109 6.531 13.031 1.00 69.81 151 VAL A CA 1
ATOM 1213 C C . VAL A 1 151 ? -8.525 6.016 14.418 1.00 69.81 151 VAL A C 1
ATOM 1215 O O . VAL A 1 151 ? -7.676 5.751 15.272 1.00 69.81 151 VAL A O 1
ATOM 1218 N N . LEU A 1 152 ? -9.827 5.930 14.703 1.00 67.56 152 LEU A N 1
ATOM 1219 C CA . LEU A 1 152 ? -10.289 5.572 16.044 1.00 67.56 152 LEU A CA 1
ATOM 1220 C C . LEU A 1 152 ? -10.235 4.055 16.300 1.00 67.56 152 LEU A C 1
ATOM 1222 O O . LEU A 1 152 ? -10.688 3.288 15.456 1.00 67.56 152 LEU A O 1
ATOM 1226 N N . PRO A 1 153 ? -9.798 3.585 17.487 1.00 67.62 153 PRO A N 1
ATOM 1227 C CA . PRO A 1 153 ? -9.698 2.150 17.775 1.00 67.62 153 PRO A CA 1
ATOM 1228 C C . PRO A 1 153 ? -11.004 1.344 17.663 1.00 67.62 153 PRO A C 1
ATOM 1230 O O . PRO A 1 153 ? -10.945 0.121 17.616 1.00 67.62 153 PRO A O 1
ATOM 1233 N N . ASP A 1 154 ? -12.172 1.993 17.679 1.00 73.06 154 ASP A N 1
ATOM 1234 C CA . ASP A 1 154 ? -13.492 1.372 17.514 1.00 73.06 154 ASP A CA 1
ATOM 1235 C C . ASP A 1 154 ? -13.991 1.341 16.057 1.00 73.06 154 ASP A C 1
ATOM 1237 O O . ASP A 1 154 ? -14.989 0.683 15.774 1.00 73.06 154 ASP A O 1
ATOM 1241 N N . GLU A 1 155 ? -13.297 1.991 15.118 1.00 71.19 155 GLU A N 1
ATOM 1242 C CA . GLU A 1 155 ? -13.653 1.993 13.689 1.00 71.19 155 GLU A CA 1
ATOM 1243 C C . GLU A 1 155 ? -13.075 0.795 12.920 1.00 71.19 155 GLU A C 1
ATOM 1245 O O . GLU A 1 155 ? -13.489 0.505 11.797 1.00 71.19 155 GLU A O 1
ATOM 1250 N N . TYR A 1 156 ? -12.103 0.084 13.490 1.00 78.88 156 TYR A N 1
ATOM 1251 C CA . TYR A 1 156 ? -11.419 -1.024 12.829 1.00 78.88 156 TYR A CA 1
ATOM 1252 C C . TYR A 1 156 ? -10.836 -2.003 13.842 1.00 78.88 156 TYR A C 1
ATOM 1254 O O . TYR A 1 156 ? -10.555 -1.672 14.988 1.00 78.88 156 TYR A O 1
ATOM 1262 N N . HIS A 1 157 ? -10.574 -3.222 13.381 1.00 87.62 157 HIS A N 1
ATOM 1263 C CA . HIS A 1 157 ? -9.809 -4.197 14.155 1.00 87.62 157 HIS A CA 1
ATOM 1264 C C . HIS A 1 157 ? -8.305 -3.969 13.974 1.00 87.62 157 HIS A C 1
ATOM 1266 O O . HIS A 1 157 ? -7.520 -4.162 14.903 1.00 87.62 157 HIS A O 1
ATOM 1272 N N . HIS A 1 158 ? -7.898 -3.541 12.773 1.00 88.88 158 HIS A N 1
ATOM 1273 C CA . HIS A 1 158 ? -6.504 -3.270 12.440 1.00 88.88 158 HIS A CA 1
ATOM 1274 C C . HIS A 1 158 ? -6.359 -2.044 11.532 1.00 88.88 158 HIS A C 1
ATOM 1276 O O . HIS A 1 158 ? -7.060 -1.939 10.529 1.00 88.88 158 HIS A O 1
ATOM 1282 N N . SER A 1 159 ? -5.393 -1.176 11.842 1.00 88.75 159 SER A N 1
ATOM 1283 C CA . SER A 1 159 ? -4.953 -0.102 10.946 1.00 88.75 159 SER A CA 1
ATOM 1284 C C . SER A 1 159 ? -3.515 -0.309 10.507 1.00 88.75 159 SER A C 1
ATOM 1286 O O . SER A 1 159 ? -2.654 -0.672 11.315 1.00 88.75 159 SER A O 1
ATOM 1288 N N . ILE A 1 160 ? -3.264 -0.102 9.217 1.00 91.94 160 ILE A N 1
ATOM 1289 C CA . ILE A 1 160 ? -1.997 -0.425 8.568 1.00 91.94 160 ILE A CA 1
ATOM 1290 C C . ILE A 1 160 ? -1.584 0.719 7.645 1.00 91.94 160 ILE A C 1
ATOM 1292 O O . ILE A 1 160 ? -2.306 1.076 6.720 1.00 91.94 160 ILE A O 1
ATOM 1296 N N . GLY A 1 161 ? -0.393 1.268 7.868 1.00 92.94 161 GLY A N 1
ATOM 1297 C CA . GLY A 1 161 ? 0.241 2.153 6.903 1.00 92.94 161 GLY A CA 1
ATOM 1298 C C . GLY A 1 161 ? 0.833 1.316 5.776 1.00 92.94 161 GLY A C 1
ATOM 1299 O O . GLY A 1 161 ? 1.446 0.272 6.030 1.00 92.94 161 GLY A O 1
ATOM 1300 N N . CYS A 1 162 ? 0.661 1.769 4.541 1.00 95.12 162 CYS A N 1
ATOM 1301 C CA . CYS A 1 162 ? 1.233 1.159 3.359 1.00 95.12 162 CYS A CA 1
ATOM 1302 C C . CYS A 1 162 ? 2.007 2.184 2.527 1.00 95.12 162 CYS A C 1
ATOM 1304 O O . CYS A 1 162 ? 1.490 3.235 2.158 1.00 95.12 162 CYS A O 1
ATOM 1306 N N . LEU A 1 163 ? 3.255 1.863 2.196 1.00 95.00 163 LEU A N 1
ATOM 1307 C CA . LEU A 1 163 ? 4.046 2.631 1.244 1.00 95.00 163 LEU A CA 1
ATOM 1308 C C . LEU A 1 163 ? 4.046 1.916 -0.108 1.00 95.00 163 LEU A C 1
ATOM 1310 O O . LEU A 1 163 ? 4.565 0.804 -0.225 1.00 95.00 163 LEU A O 1
ATOM 1314 N N . ILE A 1 164 ? 3.514 2.593 -1.124 1.00 94.50 164 ILE A N 1
ATOM 1315 C CA . ILE A 1 164 ? 3.621 2.221 -2.533 1.00 94.50 164 ILE A CA 1
ATOM 1316 C C . ILE A 1 164 ? 4.935 2.799 -3.053 1.00 94.50 164 ILE A C 1
ATOM 1318 O O . ILE A 1 164 ? 5.100 4.018 -3.152 1.00 94.50 164 ILE A O 1
ATOM 1322 N N . ALA A 1 165 ? 5.882 1.929 -3.386 1.00 94.06 165 ALA A N 1
ATOM 1323 C CA . ALA A 1 165 ? 7.219 2.327 -3.798 1.00 94.06 165 ALA A CA 1
ATOM 1324 C C . ALA A 1 165 ? 7.550 1.784 -5.196 1.00 94.06 165 ALA A C 1
ATOM 1326 O O . ALA A 1 165 ? 8.102 0.685 -5.333 1.00 94.06 165 ALA A O 1
ATOM 1327 N N . PRO A 1 166 ? 7.189 2.525 -6.258 1.00 91.88 166 PRO A N 1
ATOM 1328 C CA . PRO A 1 166 ? 7.534 2.159 -7.621 1.00 91.88 166 PRO A CA 1
ATOM 1329 C C . PRO A 1 166 ? 9.049 2.166 -7.825 1.00 91.88 166 PRO A C 1
ATOM 1331 O O . PRO A 1 166 ? 9.758 3.064 -7.359 1.00 91.88 166 PRO A O 1
ATOM 1334 N N . VAL A 1 167 ? 9.545 1.174 -8.556 1.00 88.81 167 VAL A N 1
ATOM 1335 C CA . VAL A 1 167 ? 10.945 1.087 -8.972 1.00 88.81 167 VAL A CA 1
ATOM 1336 C C . VAL A 1 167 ? 11.065 1.697 -10.364 1.00 88.81 167 VAL A C 1
ATOM 1338 O O . VAL A 1 167 ? 10.468 1.193 -11.318 1.00 88.81 167 VAL A O 1
ATOM 1341 N N . PHE A 1 168 ? 11.823 2.789 -10.466 1.00 84.19 168 PHE A N 1
ATOM 1342 C CA . PHE A 1 168 ? 12.152 3.451 -11.736 1.00 84.19 168 PHE A CA 1
ATOM 1343 C C . PHE A 1 168 ? 13.570 3.113 -12.222 1.00 84.19 168 PHE A C 1
ATOM 1345 O O . PHE A 1 168 ? 13.812 3.079 -13.424 1.00 84.19 168 PHE A O 1
ATOM 1352 N N . ASP A 1 169 ? 14.493 2.821 -11.299 1.00 84.44 169 ASP A N 1
ATOM 1353 C CA . ASP A 1 169 ? 15.859 2.379 -11.595 1.00 84.44 169 ASP A CA 1
ATOM 1354 C C . ASP A 1 169 ? 16.120 1.008 -10.963 1.00 84.44 169 ASP A C 1
ATOM 1356 O O . ASP A 1 169 ? 16.262 0.883 -9.744 1.00 84.44 169 ASP A O 1
ATOM 1360 N N . HIS A 1 170 ? 16.222 -0.023 -11.801 1.00 80.75 170 HIS A N 1
ATOM 1361 C CA . HIS A 1 170 ? 16.483 -1.395 -11.365 1.00 80.75 170 HIS A CA 1
ATOM 1362 C C . HIS A 1 170 ? 17.836 -1.562 -10.660 1.00 80.75 170 HIS A C 1
ATOM 1364 O O . HIS A 1 170 ? 17.990 -2.481 -9.861 1.00 80.75 170 HIS A O 1
ATOM 1370 N N . LYS A 1 171 ? 18.806 -0.660 -10.875 1.00 83.38 171 LYS A N 1
ATOM 1371 C CA . LYS A 1 171 ? 20.101 -0.696 -10.168 1.00 83.38 171 LYS A CA 1
ATOM 1372 C C . LYS A 1 171 ? 19.978 -0.375 -8.679 1.00 83.38 171 LYS A C 1
ATOM 1374 O O . LYS A 1 171 ? 20.955 -0.474 -7.944 1.00 83.38 171 LYS A O 1
ATOM 1379 N N . LYS A 1 172 ? 18.801 0.064 -8.234 1.00 83.69 172 LYS A N 1
ATOM 1380 C CA . LYS A 1 172 ? 18.512 0.414 -6.844 1.00 83.69 172 LYS A CA 1
ATOM 1381 C C . LYS A 1 172 ? 17.694 -0.656 -6.128 1.00 83.69 172 LYS A C 1
ATOM 1383 O O . LYS A 1 172 ? 17.269 -0.395 -5.012 1.00 83.69 172 LYS A O 1
ATOM 1388 N N . ASP A 1 173 ? 17.489 -1.836 -6.714 1.00 87.62 173 ASP A N 1
ATOM 1389 C CA . ASP A 1 173 ? 16.689 -2.907 -6.100 1.00 87.62 173 ASP A CA 1
ATOM 1390 C C . ASP A 1 173 ? 17.158 -3.256 -4.673 1.00 87.62 173 ASP A C 1
ATOM 1392 O O . ASP A 1 173 ? 16.338 -3.357 -3.761 1.00 87.62 173 ASP A O 1
ATOM 1396 N N . ASP A 1 174 ? 18.473 -3.276 -4.431 1.00 90.94 174 ASP A N 1
ATOM 1397 C CA . ASP A 1 174 ? 19.061 -3.509 -3.102 1.00 90.94 174 ASP A CA 1
ATOM 1398 C C . ASP A 1 174 ? 18.598 -2.498 -2.040 1.00 90.94 174 ASP A C 1
ATOM 1400 O O . ASP A 1 174 ? 18.419 -2.844 -0.869 1.00 90.94 174 ASP A O 1
ATOM 1404 N N . LEU A 1 175 ? 18.359 -1.238 -2.426 1.00 91.81 175 LEU A N 1
ATOM 1405 C CA . LEU A 1 175 ? 17.813 -0.225 -1.519 1.00 91.81 175 LEU A CA 1
ATOM 1406 C C . LEU A 1 175 ? 16.393 -0.601 -1.077 1.00 91.81 175 LEU A C 1
ATOM 1408 O O . LEU A 1 175 ? 16.068 -0.513 0.106 1.00 91.81 175 LEU A O 1
ATOM 1412 N N . TYR A 1 176 ? 15.552 -1.024 -2.019 1.00 93.12 176 TYR A N 1
ATOM 1413 C CA . TYR A 1 176 ? 14.172 -1.408 -1.736 1.00 93.12 176 TYR A CA 1
ATOM 1414 C C . TYR A 1 176 ? 14.107 -2.706 -0.920 1.00 93.12 176 TYR A C 1
ATOM 1416 O O . TYR A 1 176 ? 13.326 -2.802 0.034 1.00 93.12 176 TYR A O 1
ATOM 1424 N N . ARG A 1 177 ? 14.964 -3.682 -1.237 1.00 93.88 177 ARG A N 1
ATOM 1425 C CA . ARG A 1 177 ? 15.072 -4.941 -0.488 1.00 93.88 177 ARG A CA 1
ATOM 1426 C C . ARG A 1 177 ? 15.561 -4.717 0.938 1.00 93.88 177 ARG A C 1
ATOM 1428 O O . ARG A 1 177 ? 14.898 -5.155 1.871 1.00 93.88 177 ARG A O 1
ATOM 1435 N N . SER A 1 178 ? 16.646 -3.967 1.129 1.00 93.50 178 SER A N 1
ATOM 1436 C CA . SER A 1 178 ? 17.159 -3.657 2.475 1.00 93.50 178 SER A CA 1
ATOM 1437 C C . SER A 1 178 ? 16.163 -2.852 3.313 1.00 93.50 178 SER A C 1
ATOM 1439 O O . SER A 1 178 ? 16.064 -3.035 4.524 1.00 93.50 178 SER A O 1
ATOM 1441 N N . PHE A 1 179 ? 15.354 -1.988 2.695 1.00 94.88 179 PHE A N 1
ATOM 1442 C CA . PHE A 1 179 ? 14.297 -1.280 3.414 1.00 94.88 179 PHE A CA 1
ATOM 1443 C C . PHE A 1 179 ? 13.163 -2.206 3.893 1.00 94.88 179 PHE A C 1
ATOM 1445 O O . PHE A 1 179 ? 12.567 -1.951 4.944 1.00 94.88 179 PHE A O 1
ATOM 1452 N N . ALA A 1 180 ? 12.899 -3.318 3.195 1.00 94.06 180 ALA A N 1
ATOM 1453 C CA . ALA A 1 180 ? 11.907 -4.309 3.620 1.00 94.06 180 ALA A CA 1
ATOM 1454 C C . ALA A 1 180 ? 12.201 -4.858 5.025 1.00 94.06 180 ALA A C 1
ATOM 1456 O O . ALA A 1 180 ? 11.271 -5.120 5.788 1.00 94.06 180 ALA A O 1
ATOM 1457 N N . GLU A 1 181 ? 13.479 -4.953 5.407 1.00 91.62 181 GLU A N 1
ATOM 1458 C CA . GLU A 1 181 ? 13.930 -5.398 6.731 1.00 91.62 181 GLU A CA 1
ATOM 1459 C C . GLU A 1 181 ? 13.394 -4.530 7.873 1.00 91.62 181 GLU A C 1
ATOM 1461 O O . GLU A 1 181 ? 13.250 -5.013 8.997 1.00 91.62 181 GLU A O 1
ATOM 1466 N N . LYS A 1 182 ? 13.021 -3.280 7.594 1.00 92.44 182 LYS A N 1
ATOM 1467 C CA . LYS A 1 182 ? 12.474 -2.343 8.581 1.00 92.44 182 LYS A CA 1
ATOM 1468 C C . LYS A 1 182 ? 10.956 -2.427 8.721 1.00 92.44 182 LYS A C 1
ATOM 1470 O O . LYS A 1 182 ? 10.411 -2.007 9.735 1.00 92.44 182 LYS A O 1
ATOM 1475 N N . CYS A 1 183 ? 10.271 -2.988 7.729 1.00 93.31 183 CYS A N 1
ATOM 1476 C CA . CYS A 1 183 ? 8.812 -3.035 7.681 1.00 93.31 183 CYS A CA 1
ATOM 1477 C C . CYS A 1 183 ? 8.265 -4.320 8.319 1.00 93.31 183 CYS A C 1
ATOM 1479 O O . CYS A 1 183 ? 9.001 -5.286 8.545 1.00 93.31 183 CYS A O 1
ATOM 1481 N N . ALA A 1 184 ? 6.970 -4.349 8.637 1.00 93.56 184 ALA A N 1
ATOM 1482 C CA . ALA A 1 184 ? 6.339 -5.548 9.184 1.00 93.56 184 ALA A CA 1
ATOM 1483 C C . ALA A 1 184 ? 6.129 -6.612 8.098 1.00 93.56 184 ALA A C 1
ATOM 1485 O O . ALA A 1 184 ? 6.379 -7.795 8.323 1.00 93.56 184 ALA A O 1
ATOM 1486 N N . LEU A 1 185 ? 5.723 -6.180 6.910 1.00 94.50 185 LEU A N 1
ATOM 1487 C CA . LEU A 1 185 ? 5.483 -7.037 5.759 1.00 94.50 185 LEU A CA 1
ATOM 1488 C C . LEU A 1 185 ? 5.915 -6.289 4.498 1.00 94.50 185 LEU A C 1
ATOM 1490 O O . LEU A 1 185 ? 5.762 -5.069 4.413 1.00 94.50 185 LEU A O 1
ATOM 1494 N N . CYS A 1 186 ? 6.470 -7.010 3.531 1.00 95.31 186 CYS A N 1
ATOM 1495 C CA . CYS A 1 186 ? 6.838 -6.437 2.246 1.00 95.31 186 CYS A CA 1
ATOM 1496 C C . CYS A 1 186 ? 6.595 -7.439 1.125 1.00 95.31 186 CYS A C 1
ATOM 1498 O O . CYS A 1 186 ? 7.019 -8.597 1.217 1.00 95.31 186 CYS A O 1
ATOM 1500 N N . VAL A 1 187 ? 5.957 -6.966 0.059 1.00 95.00 187 VAL A N 1
ATOM 1501 C CA . VAL A 1 187 ? 5.774 -7.724 -1.173 1.00 95.00 187 VAL A CA 1
ATOM 1502 C C . VAL A 1 187 ? 6.216 -6.895 -2.366 1.00 95.00 187 VAL A C 1
ATOM 1504 O O . VAL A 1 187 ? 5.862 -5.725 -2.500 1.00 95.00 187 VAL A O 1
ATOM 1507 N N . LEU A 1 188 ? 6.988 -7.523 -3.241 1.00 94.19 188 LEU A N 1
ATOM 1508 C CA . LEU A 1 188 ? 7.260 -7.029 -4.577 1.00 94.19 188 LEU A CA 1
ATOM 1509 C C . LEU A 1 188 ? 6.191 -7.597 -5.510 1.00 94.19 188 LEU A C 1
ATOM 1511 O O . LEU A 1 188 ? 6.025 -8.815 -5.595 1.00 94.19 188 LEU A O 1
ATOM 1515 N N . ILE A 1 189 ? 5.481 -6.722 -6.218 1.00 92.31 189 ILE A N 1
ATOM 1516 C CA . ILE A 1 189 ? 4.573 -7.097 -7.306 1.00 92.31 189 ILE A CA 1
ATOM 1517 C C . ILE A 1 189 ? 4.935 -6.335 -8.578 1.00 92.31 189 ILE A C 1
ATOM 1519 O O . ILE A 1 189 ? 5.583 -5.288 -8.536 1.00 92.31 189 ILE A O 1
ATOM 1523 N N . GLY A 1 190 ? 4.505 -6.846 -9.725 1.00 86.75 190 GLY A N 1
ATOM 1524 C CA . GLY A 1 190 ? 4.705 -6.163 -10.999 1.00 86.75 190 GLY A CA 1
ATOM 1525 C C . GLY A 1 190 ? 4.968 -7.121 -12.144 1.00 86.75 190 GLY A C 1
ATOM 1526 O O . GLY A 1 190 ? 4.768 -8.327 -12.029 1.00 86.75 190 GLY A O 1
ATOM 1527 N N . ASN A 1 191 ? 5.442 -6.582 -13.256 1.00 81.94 191 ASN A N 1
ATOM 1528 C CA . ASN A 1 191 ? 5.990 -7.360 -14.350 1.00 81.94 191 ASN A CA 1
ATOM 1529 C C . ASN A 1 191 ? 7.453 -6.942 -14.530 1.00 81.94 191 ASN A C 1
ATOM 1531 O O . ASN A 1 191 ? 7.690 -5.801 -14.926 1.00 81.94 191 ASN A O 1
ATOM 1535 N N . PRO A 1 192 ? 8.434 -7.838 -14.323 1.00 76.88 192 PRO A N 1
ATOM 1536 C CA . PRO A 1 192 ? 9.850 -7.469 -14.332 1.00 76.88 192 PRO A CA 1
ATOM 1537 C C . PRO A 1 192 ? 10.334 -6.895 -15.672 1.00 76.88 192 PRO A C 1
ATOM 1539 O O . PRO A 1 192 ? 11.397 -6.287 -15.717 1.00 76.88 192 PRO A O 1
ATOM 1542 N N . LYS A 1 193 ? 9.561 -7.052 -16.757 1.00 73.94 193 LYS A N 1
ATOM 1543 C CA . LYS A 1 193 ? 9.846 -6.433 -18.059 1.00 73.94 193 LYS A CA 1
ATOM 1544 C C . LYS A 1 193 ? 9.308 -5.007 -18.211 1.00 73.94 193 LYS A C 1
ATOM 1546 O O . LYS A 1 193 ? 9.746 -4.308 -19.117 1.00 73.94 193 LYS A O 1
ATOM 1551 N N . PHE A 1 194 ? 8.348 -4.590 -17.385 1.00 75.31 194 PHE A N 1
ATOM 1552 C CA . PHE A 1 194 ? 7.633 -3.319 -17.553 1.00 75.31 194 PHE A CA 1
ATOM 1553 C C . PHE A 1 194 ? 7.679 -2.431 -16.314 1.00 75.31 194 PHE A C 1
ATOM 1555 O O . PHE A 1 194 ? 7.948 -1.238 -16.432 1.00 75.31 194 PHE A O 1
ATOM 1562 N N . TYR A 1 195 ? 7.382 -2.987 -15.140 1.00 83.88 195 TYR A N 1
ATOM 1563 C CA . TYR A 1 195 ? 7.312 -2.236 -13.896 1.00 83.88 195 TYR A CA 1
ATOM 1564 C C . TYR A 1 195 ? 7.424 -3.156 -12.680 1.00 83.88 195 TYR A C 1
ATOM 1566 O O . TYR A 1 195 ? 6.868 -4.250 -12.659 1.00 83.88 195 TYR A O 1
ATOM 1574 N N . ASN A 1 196 ? 8.089 -2.674 -11.635 1.00 89.62 196 ASN A N 1
ATOM 1575 C CA . ASN A 1 196 ? 8.149 -3.321 -10.329 1.00 89.62 196 ASN A CA 1
ATOM 1576 C C . ASN A 1 196 ? 7.723 -2.317 -9.263 1.00 89.62 196 ASN A C 1
ATOM 1578 O O . ASN A 1 196 ? 8.099 -1.147 -9.330 1.00 89.62 196 ASN A O 1
ATOM 1582 N N . VAL A 1 197 ? 6.956 -2.768 -8.279 1.00 92.81 197 VAL A N 1
ATOM 1583 C CA . VAL A 1 197 ? 6.556 -1.957 -7.132 1.00 92.81 197 VAL A CA 1
ATOM 1584 C C . VAL A 1 197 ? 6.705 -2.774 -5.860 1.00 92.81 197 VAL A C 1
ATOM 1586 O O . VAL A 1 197 ? 6.254 -3.916 -5.774 1.00 92.81 197 VAL A O 1
ATOM 1589 N N . TYR A 1 198 ? 7.329 -2.161 -4.864 1.00 95.12 198 TYR A N 1
ATOM 1590 C CA . TYR A 1 198 ? 7.326 -2.683 -3.510 1.00 95.12 198 TYR A CA 1
ATOM 1591 C C . TYR A 1 198 ? 6.139 -2.090 -2.757 1.00 95.12 198 TYR A C 1
ATOM 1593 O O . TYR A 1 198 ? 5.937 -0.874 -2.754 1.00 95.12 198 TYR A O 1
ATOM 1601 N N . LEU A 1 199 ? 5.359 -2.957 -2.123 1.00 96.31 199 LEU A N 1
ATOM 1602 C CA . LEU A 1 199 ? 4.332 -2.580 -1.165 1.00 96.31 199 LEU A CA 1
ATOM 1603 C C . LEU A 1 199 ? 4.853 -2.922 0.226 1.00 96.31 199 LEU A C 1
ATOM 1605 O O . LEU A 1 199 ? 4.987 -4.097 0.584 1.00 96.31 199 LEU A O 1
ATOM 1609 N N . TYR A 1 200 ? 5.167 -1.889 1.000 1.00 96.31 200 TYR A N 1
ATOM 1610 C CA . TYR A 1 200 ? 5.606 -2.038 2.382 1.00 96.31 200 TYR A CA 1
ATOM 1611 C C . TYR A 1 200 ? 4.440 -1.799 3.319 1.00 96.31 200 TYR A C 1
ATOM 1613 O O . TYR A 1 200 ? 3.723 -0.821 3.153 1.00 96.31 200 TYR A O 1
ATOM 1621 N N . PHE A 1 201 ? 4.288 -2.643 4.333 1.00 95.50 201 PHE A N 1
ATOM 1622 C CA . PHE A 1 201 ? 3.248 -2.505 5.344 1.00 95.50 201 PHE A CA 1
ATOM 1623 C C . PHE A 1 201 ? 3.867 -2.452 6.737 1.00 95.50 201 PHE A C 1
ATOM 1625 O O . PHE A 1 201 ? 4.784 -3.214 7.065 1.00 95.50 201 PHE A O 1
ATOM 1632 N N . SER A 1 202 ? 3.357 -1.552 7.572 1.00 94.19 202 SER A N 1
ATOM 1633 C CA . SER A 1 202 ? 3.724 -1.446 8.983 1.00 94.19 202 SER A CA 1
ATOM 1634 C C . SER A 1 202 ? 2.639 -0.710 9.754 1.00 94.19 202 SER A C 1
ATOM 1636 O O . SER A 1 202 ? 1.903 0.109 9.213 1.00 94.19 202 SER A O 1
ATOM 1638 N N . ASN A 1 203 ? 2.575 -0.990 11.047 1.00 90.31 203 ASN A N 1
ATOM 1639 C CA . ASN A 1 203 ? 1.760 -0.267 12.016 1.00 90.31 203 ASN A CA 1
ATOM 1640 C C . ASN A 1 203 ? 2.607 0.352 13.140 1.00 90.31 203 ASN A C 1
ATOM 1642 O O . ASN A 1 203 ? 2.069 0.763 14.162 1.00 90.31 203 ASN A O 1
ATOM 1646 N N . LYS A 1 204 ? 3.937 0.359 12.983 1.00 89.94 204 LYS A N 1
ATOM 1647 C CA . LYS A 1 204 ? 4.886 0.926 13.944 1.00 89.94 204 LYS A CA 1
ATOM 1648 C C . LYS A 1 204 ? 5.931 1.766 13.220 1.00 89.94 204 LYS A C 1
ATOM 1650 O O . LYS A 1 204 ? 6.418 1.289 12.186 1.00 89.94 204 LYS A O 1
ATOM 1655 N N . PRO A 1 205 ? 6.292 2.948 13.758 1.00 89.00 205 PRO A N 1
ATOM 1656 C CA . PRO A 1 205 ? 7.297 3.821 13.165 1.00 89.00 205 PRO A CA 1
ATOM 1657 C C . PRO A 1 205 ? 8.602 3.092 12.851 1.00 89.00 205 PRO A C 1
ATOM 1659 O O . PRO A 1 205 ? 9.007 2.175 13.569 1.00 89.00 205 PRO A O 1
ATOM 1662 N N . ILE A 1 206 ? 9.267 3.529 11.786 1.00 89.38 206 ILE A N 1
ATOM 1663 C CA . ILE A 1 206 ? 10.527 2.956 11.315 1.00 89.38 206 ILE A CA 1
ATOM 1664 C C . ILE A 1 206 ? 11.651 4.002 11.342 1.00 89.38 206 ILE A C 1
ATOM 1666 O O . ILE A 1 206 ? 11.440 5.167 10.997 1.00 89.38 206 ILE A O 1
ATOM 1670 N N . GLY A 1 207 ? 12.845 3.587 11.782 1.00 82.25 207 GLY A N 1
ATOM 1671 C CA . GLY A 1 207 ? 14.092 4.370 11.683 1.00 82.25 207 GLY A CA 1
ATOM 1672 C C . GLY A 1 207 ? 14.847 4.083 10.398 1.00 82.25 207 GLY A C 1
ATOM 1673 O O . GLY A 1 207 ? 14.316 3.347 9.544 1.00 82.25 207 GLY A O 1
#

pLDDT: mean 82.78, std 12.25, range [48.09, 96.31]

Foldseek 3Di:
DKDKDWLDAFVVCVVCVVLVVQLVVLLSVLVVVCCVVPVPDDQLQPDPLSVLVSSQRSSVSSVWPKDAWDWDQLADPVLVVCVVVVHDDDPVSVVRRDGDIQRMWTDNPPWIETEFEFEQQDPDPVRRLPAHDLVSLQVRQVVQLVSQVSDDVVRTVYYKYKYKGKDNDPVCVVSVSVVLVFANTWMWIDDPVRIIIIIGIHNDHGD

Sequence (207 aa):
MMQREWVKLNKNFSVVQPAIEKMVLGTLEICSELAEVAPTFRPFHDNENAGVSTLLAGAARAKFSAVSEYPIDKRAWEVIQKKRDGKRLTKHDEKNLVQGRADLWLHDGLRAFSFEFKKTSERDWRNLGKTATKNDLVRMMNLAIGDIERVLPDEYHHSIGCLIAPVFDHKKDDLYRSFAEKCALCVLIGNPKFYNVYLYFSNKPIG

Secondary structure (DSSP, 8-state):
--EEEEEEE-GGGTTTHHHHHHHHHHHHHHHHHHHHH-TT--HHHH-HHHHHHHHHHHHHHTT-EEEEEEEEEEE-HHHHHHHHTTPPPPHHHHHTEEEEEEEEEEE-SS-EEEEEEEETT-S-GGGTTPPPPHHHHHHHHHHHHHHHTTS-TTT-SEEEEEEEEEES-GGGHHHHHHHHTTSSEEEEEEETTTEEEEEEEESS---

Radius of gyration: 17.59 Å; chains: 1; bounding box: 39×41×50 Å